Protein AF-A0A963KYP8-F1 (afdb_monomer_lite)

Foldseek 3Di:
DQPDDLVQAQKEAADDPRFGALPDIHGPVVVVPVCPPVVQVVCVVVVVDDPVCVRSVVVPDPVRYHYDDCLREPELDDDPSRPDYDDPDQLAQLFQAQHQRPDADDLPDCPDPVSVVQVVQCVPQNRRGPPGGRHHRPDVVNNLVVLLVVLVCPVVVVADPVNVVVCCVVSVGPVCSVVSNVPRDHDDPDD

Radius of gyration: 20.32 Å; chains: 1; bounding box: 45×44×47 Å

Secondary structure (DSSP, 8-state):
-TT---TT-SEEEEEETTEEEEEEEEE-GGG-TT--HHHHHHHHHTTSS-HHHHHTTTTS-GGGEEE--GGGSEES---TT-SSEE---GGG-TTTTTSBP-SPPP---TTSHHHHHHHHHHHHHTTTTT--BPPPPSSHHHHHHHHHHHHHHHHTTSS-HHHHHHHHHTTSS-TTHHHHHHHSPPPPPP-

pLDDT: mean 93.58, std 6.66, range [53.25, 98.56]

Sequence (191 aa):
LLERDMQGKSVCCCYRAGHPASSVMLMDCAKLENWKVSEDFDALFRREREYKTWMNLGYQPEATIGQLEPVWNDFDKLGPETRMIHNTRRKTQPWKSGLPVDFVPAENNPYSPLAWIMFARRKLFGPYGLLGTYKSHPDRNQENLFFGLLKECVENGTITEDLLKDAMQNNFVRHDAFEVLERVPDLPKAA

Structure (mmCIF, N/CA/C/O backbone):
data_AF-A0A963KYP8-F1
#
_entry.id   AF-A0A963KYP8-F1
#
loop_
_atom_site.group_PDB
_atom_site.id
_atom_site.type_symbol
_atom_site.label_atom_id
_atom_site.label_alt_id
_atom_site.label_comp_id
_atom_site.label_asym_id
_atom_site.label_entity_id
_atom_site.label_seq_id
_atom_site.pdbx_PDB_ins_code
_atom_site.Cartn_x
_atom_site.Cartn_y
_atom_site.Cartn_z
_atom_site.occupancy
_atom_site.B_iso_or_equiv
_atom_site.auth_seq_id
_atom_site.auth_comp_id
_atom_site.auth_asym_id
_atom_site.auth_atom_id
_atom_site.pdbx_PDB_model_num
ATOM 1 N N . LEU A 1 1 ? -0.694 12.600 -11.095 1.00 90.75 1 LEU A N 1
ATOM 2 C CA . LEU A 1 1 ? 0.235 11.480 -11.368 1.00 90.75 1 LEU A CA 1
ATOM 3 C C . LEU A 1 1 ? 0.230 11.086 -12.839 1.00 90.75 1 LEU A C 1
ATOM 5 O O . LEU A 1 1 ? 1.294 11.076 -13.433 1.00 90.75 1 LEU A O 1
ATOM 9 N N . LEU A 1 2 ? -0.935 10.785 -13.419 1.00 93.62 2 LEU A N 1
ATOM 10 C CA . LEU A 1 2 ? -1.034 10.228 -14.777 1.00 93.62 2 LEU A CA 1
ATOM 11 C C . LEU A 1 2 ? -0.531 11.160 -15.893 1.00 93.62 2 LEU A C 1
ATOM 13 O O . LEU A 1 2 ? -0.127 10.684 -16.941 1.00 93.62 2 LEU A O 1
ATOM 17 N N . GLU A 1 3 ? -0.503 12.469 -15.652 1.00 93.50 3 GLU A N 1
ATOM 18 C CA . GLU A 1 3 ? -0.012 13.479 -16.603 1.00 93.50 3 GLU A CA 1
ATOM 19 C C . GLU A 1 3 ? 1.488 13.781 -16.461 1.00 93.50 3 GLU A C 1
ATOM 21 O O . GLU A 1 3 ? 2.007 14.691 -17.105 1.00 93.50 3 GLU A O 1
ATOM 26 N N . ARG A 1 4 ? 2.205 13.087 -15.566 1.00 94.44 4 ARG A N 1
ATOM 27 C CA . ARG A 1 4 ? 3.635 13.347 -15.379 1.00 94.44 4 ARG A CA 1
ATOM 28 C C . ARG A 1 4 ? 4.420 12.877 -16.599 1.00 94.44 4 ARG A C 1
ATOM 30 O O . ARG A 1 4 ? 4.255 11.748 -17.049 1.00 94.44 4 ARG A O 1
ATOM 37 N N . ASP A 1 5 ? 5.326 13.728 -17.070 1.00 95.69 5 ASP A N 1
ATOM 38 C CA . ASP A 1 5 ? 6.284 13.354 -18.104 1.00 95.69 5 ASP A CA 1
ATOM 39 C C . ASP A 1 5 ? 7.260 12.301 -17.560 1.00 95.69 5 ASP A C 1
ATOM 41 O O . ASP A 1 5 ? 7.989 12.534 -16.593 1.00 95.69 5 ASP A O 1
ATOM 45 N N . MET A 1 6 ? 7.258 11.129 -18.191 1.00 97.25 6 MET A N 1
ATOM 46 C CA . MET A 1 6 ? 8.148 10.023 -17.854 1.00 97.25 6 MET A CA 1
ATOM 47 C C . MET A 1 6 ? 9.526 10.155 -18.510 1.00 97.25 6 MET A C 1
ATOM 49 O O . MET A 1 6 ? 10.369 9.297 -18.285 1.00 97.25 6 MET A O 1
ATOM 53 N N .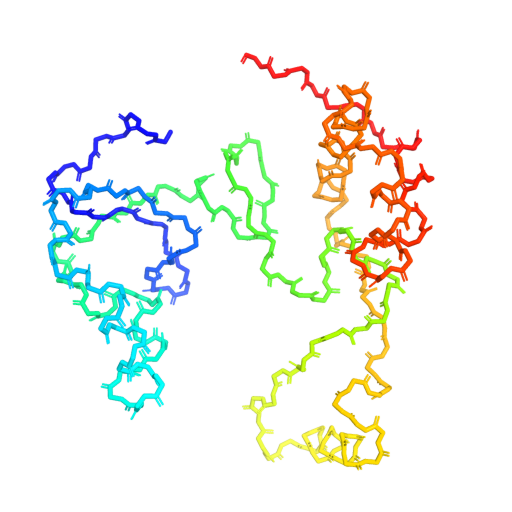 GLN A 1 7 ? 9.784 11.183 -19.328 1.00 96.38 7 GLN A N 1
ATOM 54 C CA . GLN A 1 7 ? 11.081 11.447 -19.971 1.00 96.38 7 GLN A CA 1
ATOM 55 C C . GLN A 1 7 ? 11.636 10.223 -20.718 1.00 96.38 7 GLN A C 1
ATOM 57 O O . GLN A 1 7 ? 12.812 9.870 -20.629 1.00 96.38 7 GLN A O 1
ATOM 62 N N . GLY A 1 8 ? 10.749 9.512 -21.416 1.00 96.25 8 GLY A N 1
ATOM 63 C CA . GLY A 1 8 ? 11.089 8.302 -22.164 1.00 96.25 8 GLY A CA 1
ATOM 64 C C . GLY A 1 8 ? 11.250 7.027 -21.325 1.00 96.25 8 GLY A C 1
ATOM 65 O O . GLY A 1 8 ? 11.326 5.953 -21.922 1.00 96.25 8 GLY A O 1
ATOM 66 N N . LYS A 1 9 ? 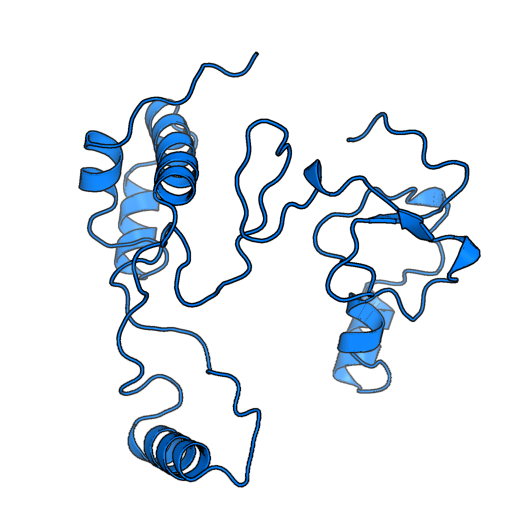11.230 7.101 -19.987 1.00 98.12 9 LYS A N 1
ATOM 67 C CA . LYS A 1 9 ? 11.278 5.940 -19.079 1.00 98.12 9 LYS A CA 1
ATOM 68 C C . LYS A 1 9 ? 10.071 5.023 -19.292 1.00 98.12 9 LYS A C 1
ATOM 70 O O . LYS A 1 9 ? 9.010 5.481 -19.711 1.00 98.12 9 LYS A O 1
ATOM 75 N N . SER A 1 10 ? 10.236 3.729 -19.023 1.00 97.94 10 SER A N 1
ATOM 76 C CA . SER A 1 10 ? 9.141 2.751 -19.104 1.00 97.94 10 SER A CA 1
ATOM 77 C C . SER A 1 10 ? 8.361 2.656 -17.793 1.00 97.94 10 SER A C 1
ATOM 79 O O . SER A 1 10 ? 7.171 2.352 -17.799 1.00 97.94 10 SER A O 1
ATOM 81 N N . VAL A 1 11 ? 9.011 2.953 -16.666 1.00 98.00 11 VAL A N 1
ATOM 82 C CA . VAL A 1 11 ? 8.394 2.962 -15.338 1.00 98.00 11 VAL A CA 1
ATOM 83 C C . VAL A 1 11 ? 9.010 4.056 -14.474 1.00 98.00 11 VAL A C 1
ATOM 85 O O . VAL A 1 11 ? 10.225 4.226 -14.464 1.00 98.00 11 VAL A O 1
ATOM 88 N N . CYS A 1 12 ? 8.186 4.784 -13.725 1.00 98.31 12 CYS A N 1
ATOM 89 C CA . CYS A 1 12 ? 8.627 5.737 -12.711 1.00 98.31 12 CYS A CA 1
ATOM 90 C C . CYS A 1 12 ? 8.058 5.345 -11.345 1.00 98.31 12 CYS A C 1
ATOM 92 O O . CYS A 1 12 ? 6.863 5.072 -11.229 1.00 98.31 12 CYS A O 1
ATOM 94 N N . CYS A 1 13 ? 8.886 5.355 -10.301 1.00 98.00 13 CYS A N 1
ATOM 95 C CA . CYS A 1 13 ? 8.467 5.025 -8.936 1.00 98.00 13 CYS A CA 1
ATOM 96 C C . CYS A 1 13 ? 9.244 5.824 -7.882 1.00 98.00 13 CYS A C 1
ATOM 98 O O . CYS A 1 13 ? 10.289 6.413 -8.160 1.00 98.00 13 CYS A O 1
ATOM 100 N N . CYS A 1 14 ? 8.753 5.837 -6.645 1.00 97.38 14 CYS A N 1
ATOM 101 C CA . CYS A 1 14 ? 9.526 6.351 -5.513 1.00 97.38 14 CYS A CA 1
ATOM 102 C C . CYS A 1 14 ? 10.570 5.324 -5.052 1.00 97.38 14 CYS A C 1
ATOM 104 O O . CYS A 1 14 ? 10.492 4.141 -5.385 1.00 97.38 14 CYS A O 1
ATOM 106 N N . TYR A 1 15 ? 11.533 5.775 -4.248 1.00 95.75 15 TYR A N 1
ATOM 107 C CA . TYR A 1 15 ? 12.582 4.924 -3.691 1.00 95.75 15 TYR A CA 1
ATOM 108 C C . TYR A 1 15 ? 12.400 4.761 -2.187 1.00 95.75 15 TYR A C 1
ATOM 110 O O . TYR A 1 15 ? 12.069 5.710 -1.476 1.00 95.75 15 TYR A O 1
ATOM 118 N N . ARG A 1 16 ? 12.672 3.556 -1.688 1.00 92.44 16 ARG A N 1
ATOM 119 C CA . ARG A 1 16 ? 12.658 3.238 -0.263 1.00 92.44 16 ARG A CA 1
ATOM 120 C C . ARG A 1 16 ? 13.920 2.480 0.108 1.00 92.44 16 ARG A C 1
ATOM 122 O O . ARG A 1 16 ? 14.212 1.439 -0.467 1.00 92.44 16 ARG A O 1
ATOM 129 N N . ALA A 1 17 ? 14.651 2.999 1.095 1.00 89.62 17 ALA A N 1
ATOM 130 C CA . ALA A 1 17 ? 15.916 2.417 1.550 1.00 89.62 17 ALA A CA 1
ATOM 131 C C . ALA A 1 17 ? 16.899 2.127 0.390 1.00 89.62 17 ALA A C 1
ATOM 133 O O . ALA A 1 17 ? 17.551 1.091 0.374 1.00 89.62 17 ALA A O 1
ATOM 134 N N . GLY A 1 18 ? 16.969 3.035 -0.592 1.00 90.94 18 GLY A N 1
ATOM 135 C CA . GLY A 1 18 ? 17.866 2.925 -1.748 1.00 90.94 18 GLY A CA 1
ATOM 136 C C . GLY A 1 18 ? 17.364 2.046 -2.898 1.00 90.94 18 GLY A C 1
ATOM 137 O O . GLY A 1 18 ? 18.045 1.962 -3.913 1.00 90.94 18 GLY A O 1
ATOM 138 N N . HIS A 1 19 ? 16.183 1.432 -2.785 1.00 92.94 19 HIS A N 1
ATOM 139 C CA . HIS A 1 19 ? 15.620 0.573 -3.830 1.00 92.94 19 HIS A CA 1
ATOM 140 C C . HIS A 1 19 ? 14.355 1.178 -4.459 1.00 92.94 19 HIS A C 1
ATOM 142 O O . HIS A 1 19 ? 13.588 1.828 -3.738 1.00 92.94 19 HIS A O 1
ATOM 148 N N . PRO A 1 20 ? 14.100 0.944 -5.761 1.00 96.25 20 PRO A N 1
ATOM 149 C CA . PRO A 1 20 ? 12.811 1.231 -6.388 1.00 96.25 20 PRO A CA 1
ATOM 150 C C . PRO A 1 20 ? 11.666 0.554 -5.623 1.00 96.25 20 PRO A C 1
ATOM 152 O O . PRO A 1 20 ? 11.765 -0.620 -5.268 1.00 96.25 20 PRO A O 1
ATOM 155 N N . ALA A 1 21 ? 10.580 1.279 -5.357 1.00 95.44 21 ALA A N 1
ATOM 156 C CA . ALA A 1 21 ? 9.423 0.751 -4.642 1.00 95.44 21 ALA A CA 1
ATOM 157 C C . ALA A 1 21 ? 8.253 0.503 -5.602 1.00 95.44 21 ALA A C 1
ATOM 159 O O . ALA A 1 21 ? 7.564 1.439 -6.002 1.00 95.44 21 ALA A O 1
ATOM 160 N N . SER A 1 22 ? 7.945 -0.765 -5.882 1.00 95.50 22 SER A N 1
ATOM 161 C CA . SER A 1 22 ? 6.868 -1.166 -6.806 1.00 95.50 22 SER A CA 1
ATOM 162 C C . SER A 1 22 ? 5.435 -0.959 -6.283 1.00 95.50 22 SER A C 1
ATOM 164 O O . SER A 1 22 ? 4.482 -1.468 -6.863 1.00 95.50 22 SER A O 1
ATOM 166 N N . SER A 1 23 ? 5.265 -0.261 -5.158 1.00 95.38 23 SER A N 1
ATOM 167 C CA . SER A 1 23 ? 3.954 -0.043 -4.521 1.00 95.38 23 SER A CA 1
ATOM 168 C C . SER A 1 23 ? 3.145 1.080 -5.163 1.00 95.38 23 SER A C 1
ATOM 170 O O . SER A 1 23 ? 1.922 1.050 -5.103 1.00 95.38 23 SER A O 1
ATOM 172 N N . VAL A 1 24 ? 3.821 2.040 -5.796 1.00 97.25 24 VAL A N 1
ATOM 173 C CA . VAL A 1 24 ? 3.213 3.043 -6.672 1.00 97.25 24 VAL A CA 1
ATOM 174 C C . VAL A 1 24 ? 4.134 3.205 -7.867 1.00 97.25 24 VAL A C 1
ATOM 176 O O . VAL A 1 24 ? 5.312 3.536 -7.708 1.00 97.25 24 VAL A O 1
ATOM 179 N N . MET A 1 25 ? 3.597 2.956 -9.057 1.00 97.38 25 MET A N 1
ATOM 180 C CA . MET A 1 25 ? 4.333 3.043 -10.310 1.00 97.38 25 MET A CA 1
ATOM 181 C C . MET A 1 25 ? 3.489 3.772 -11.347 1.00 97.38 25 MET A C 1
ATOM 183 O O . MET A 1 25 ? 2.327 3.432 -11.559 1.00 97.38 25 MET A O 1
ATOM 187 N N . LEU A 1 26 ? 4.092 4.755 -12.008 1.00 98.06 26 LEU A N 1
ATOM 188 C CA . LEU A 1 26 ? 3.592 5.274 -13.273 1.00 98.06 26 LEU A CA 1
ATOM 189 C C . LEU A 1 26 ? 4.256 4.466 -14.389 1.00 98.06 26 LEU A C 1
ATOM 191 O O . LEU A 1 26 ? 5.480 4.341 -14.398 1.00 98.06 26 LEU A O 1
ATOM 195 N N . MET A 1 27 ? 3.463 3.881 -15.281 1.00 97.38 27 MET A N 1
ATOM 196 C CA . MET A 1 27 ? 3.932 2.885 -16.247 1.00 97.38 27 MET A CA 1
ATOM 197 C C . MET A 1 27 ? 3.547 3.280 -17.669 1.00 97.38 27 MET A C 1
ATOM 199 O O . MET A 1 27 ? 2.380 3.551 -17.945 1.00 97.38 27 MET A O 1
ATOM 203 N N . ASP A 1 28 ? 4.522 3.238 -18.572 1.00 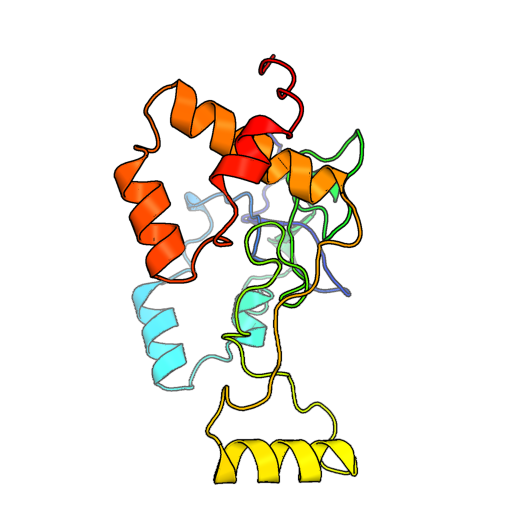97.25 28 ASP A N 1
ATOM 204 C CA . ASP A 1 28 ? 4.301 3.258 -20.013 1.00 97.25 28 ASP A CA 1
ATOM 205 C C . ASP A 1 28 ? 4.181 1.803 -20.478 1.00 97.25 28 ASP A C 1
ATOM 207 O O . ASP A 1 28 ? 5.166 1.147 -20.826 1.00 97.25 28 ASP A O 1
ATOM 211 N N . CYS A 1 29 ? 2.958 1.270 -20.409 1.00 95.69 29 CYS A N 1
ATOM 212 C CA . CYS A 1 29 ? 2.686 -0.145 -20.662 1.00 95.69 29 CYS A CA 1
ATOM 213 C C . CYS A 1 29 ? 3.141 -0.608 -22.054 1.00 95.69 29 CYS A C 1
ATOM 215 O O . CYS A 1 29 ? 3.482 -1.777 -22.211 1.00 95.69 29 CYS A O 1
ATOM 217 N N . ALA A 1 30 ? 3.192 0.290 -23.044 1.00 96.06 30 ALA A N 1
ATOM 218 C CA . ALA A 1 30 ? 3.661 -0.040 -24.387 1.00 96.06 30 ALA A CA 1
ATOM 219 C C . ALA A 1 30 ? 5.168 -0.350 -24.424 1.00 96.06 30 ALA A C 1
ATOM 221 O O . ALA A 1 30 ? 5.606 -1.123 -25.265 1.00 96.06 30 ALA A O 1
ATOM 222 N N . LYS A 1 31 ? 5.962 0.206 -23.498 1.00 96.62 31 LYS A N 1
ATOM 223 C CA . LYS A 1 31 ? 7.407 -0.063 -23.386 1.00 96.62 31 LYS A CA 1
ATOM 224 C C . LYS A 1 31 ? 7.751 -1.240 -22.473 1.00 96.62 31 LYS A C 1
ATOM 226 O O . LYS A 1 31 ? 8.909 -1.651 -22.428 1.00 96.62 31 LYS A O 1
ATOM 231 N N . LEU A 1 32 ? 6.787 -1.772 -21.721 1.00 96.31 32 LEU A N 1
ATOM 232 C CA . LEU A 1 32 ? 6.984 -2.864 -20.757 1.00 96.31 32 LEU A CA 1
ATOM 233 C C . LEU A 1 32 ? 6.786 -4.245 -21.402 1.00 96.31 32 LEU A C 1
ATOM 235 O O . LEU A 1 32 ? 6.188 -5.148 -20.820 1.00 96.31 32 LEU A O 1
ATOM 239 N N . GLU A 1 33 ? 7.306 -4.437 -22.615 1.00 94.25 33 GLU A N 1
ATOM 240 C CA . GLU A 1 33 ? 7.135 -5.681 -23.379 1.00 94.25 33 GLU A CA 1
ATOM 241 C C . GLU A 1 33 ? 7.778 -6.902 -22.699 1.00 94.25 33 GLU A C 1
ATOM 243 O O . GLU A 1 33 ? 7.354 -8.041 -22.926 1.00 94.25 33 GLU A O 1
ATOM 248 N N . ASN A 1 34 ? 8.778 -6.666 -21.843 1.00 93.38 34 ASN A N 1
ATOM 249 C CA . ASN A 1 34 ? 9.486 -7.677 -21.061 1.00 93.38 34 ASN A CA 1
ATOM 250 C C . ASN A 1 34 ? 8.691 -8.194 -19.849 1.00 93.38 34 ASN A C 1
ATOM 252 O O . ASN A 1 34 ? 9.100 -9.181 -19.245 1.00 93.38 34 ASN A O 1
ATOM 256 N N . TRP A 1 35 ? 7.580 -7.554 -19.470 1.00 95.25 35 TRP A N 1
ATOM 257 C CA . TRP A 1 35 ? 6.760 -7.997 -18.341 1.00 95.25 35 TRP A CA 1
ATOM 258 C C . TRP A 1 35 ? 5.771 -9.063 -18.809 1.00 95.25 35 TRP A C 1
ATOM 260 O O . TRP A 1 35 ? 4.680 -8.768 -19.300 1.00 95.25 35 TRP A O 1
ATOM 270 N N . LYS A 1 36 ? 6.152 -10.333 -18.656 1.00 95.75 36 LYS A N 1
ATOM 271 C CA . LYS A 1 36 ? 5.304 -11.485 -18.981 1.00 95.75 36 LYS A CA 1
ATOM 272 C C . LYS A 1 36 ? 4.684 -12.029 -17.706 1.00 95.75 36 LYS A C 1
ATOM 274 O O . LYS A 1 36 ? 5.162 -13.003 -17.146 1.00 95.75 36 LYS A O 1
ATOM 279 N N . VAL A 1 37 ? 3.617 -11.376 -17.241 1.00 92.06 37 VAL A N 1
ATOM 280 C CA . VAL A 1 37 ? 3.010 -11.620 -15.918 1.00 92.06 37 VAL A CA 1
ATOM 281 C C . VAL A 1 37 ? 2.812 -13.113 -15.630 1.00 92.06 37 VAL A C 1
ATOM 283 O O . VAL A 1 37 ? 3.302 -13.588 -14.612 1.00 92.06 37 VAL A O 1
ATOM 286 N N . SER A 1 38 ? 2.164 -13.861 -16.531 1.00 96.06 38 SER A N 1
ATOM 287 C CA . SER A 1 38 ? 1.934 -15.303 -16.339 1.00 96.06 38 SER A CA 1
ATOM 288 C C . SER A 1 38 ? 3.240 -16.087 -16.177 1.00 96.06 38 SER A C 1
ATOM 290 O O . SER A 1 38 ? 3.397 -16.827 -15.212 1.00 96.06 38 SER A O 1
ATOM 292 N N . GLU A 1 39 ? 4.195 -15.888 -17.087 1.00 97.38 39 GLU A N 1
ATOM 293 C CA . GLU A 1 39 ? 5.482 -16.595 -17.085 1.00 97.38 39 GLU A CA 1
ATOM 294 C C . GLU A 1 39 ? 6.331 -16.231 -15.858 1.00 97.38 39 GLU A C 1
ATOM 296 O O . GLU A 1 39 ? 6.950 -17.098 -15.242 1.00 97.38 39 GLU A O 1
ATOM 301 N N . ASP A 1 40 ? 6.328 -14.954 -15.473 1.00 95.56 40 ASP A N 1
ATOM 302 C CA . ASP A 1 40 ? 7.057 -14.442 -14.315 1.00 95.56 40 ASP A CA 1
ATOM 303 C C . ASP A 1 40 ? 6.488 -14.994 -13.001 1.00 95.56 40 ASP A C 1
ATOM 305 O O . ASP A 1 40 ? 7.257 -15.349 -12.101 1.00 95.56 40 ASP A O 1
ATOM 309 N N . PHE A 1 41 ? 5.160 -15.122 -12.894 1.00 95.69 41 PHE A N 1
ATOM 310 C CA . PHE A 1 41 ? 4.517 -15.796 -11.765 1.00 95.69 41 PHE A CA 1
ATOM 311 C C . PHE A 1 41 ? 4.885 -17.282 -11.719 1.00 95.69 41 PHE A C 1
ATOM 313 O O . PHE A 1 41 ? 5.295 -17.771 -10.664 1.00 95.69 41 PHE A O 1
ATOM 320 N N . ASP A 1 42 ? 4.820 -17.994 -12.845 1.00 97.69 42 ASP A N 1
ATOM 321 C CA . ASP A 1 42 ? 5.214 -19.405 -12.905 1.00 97.69 42 ASP A CA 1
ATOM 322 C C . ASP A 1 42 ? 6.688 -19.599 -12.517 1.00 97.69 42 ASP A C 1
ATOM 324 O O . ASP A 1 42 ? 7.034 -20.538 -11.794 1.00 97.69 42 ASP A O 1
ATOM 328 N N . ALA A 1 43 ? 7.569 -18.691 -12.943 1.00 97.44 43 ALA A N 1
ATOM 329 C CA . ALA A 1 43 ? 8.980 -18.694 -12.570 1.00 97.44 43 ALA A CA 1
ATOM 330 C C . ALA A 1 43 ? 9.194 -18.464 -11.063 1.00 97.44 43 ALA A C 1
ATOM 332 O O . ALA A 1 43 ? 10.089 -19.082 -10.479 1.00 97.44 43 ALA A O 1
ATOM 333 N N . LEU A 1 44 ? 8.374 -17.637 -10.398 1.00 96.06 44 LEU A N 1
ATOM 334 C CA . LEU A 1 44 ? 8.415 -17.511 -8.935 1.00 96.06 44 LEU A CA 1
ATOM 335 C C . LEU A 1 44 ? 8.072 -18.834 -8.245 1.00 96.06 44 LEU A C 1
ATOM 337 O O . LEU A 1 44 ? 8.788 -19.254 -7.334 1.00 96.06 44 LEU A O 1
ATOM 341 N N . PHE A 1 45 ? 6.998 -19.506 -8.671 1.00 95.75 45 PHE A N 1
ATOM 342 C CA . PHE A 1 45 ? 6.574 -20.771 -8.060 1.00 95.75 45 PHE A CA 1
ATOM 343 C C . PHE A 1 45 ? 7.576 -21.902 -8.316 1.00 95.75 45 PHE A C 1
ATOM 345 O O . PHE A 1 45 ? 7.808 -22.729 -7.431 1.00 95.75 45 PHE A O 1
ATOM 352 N N . ARG A 1 46 ? 8.244 -21.885 -9.476 1.00 97.69 46 ARG A N 1
ATOM 353 C CA . ARG A 1 46 ? 9.375 -22.772 -9.797 1.00 97.69 46 ARG A CA 1
ATOM 354 C C . ARG A 1 46 ? 10.695 -22.369 -9.133 1.00 97.69 46 ARG A C 1
ATOM 356 O O . ARG A 1 46 ? 11.660 -23.122 -9.214 1.00 97.69 46 ARG A O 1
ATOM 363 N N . ARG A 1 47 ? 10.739 -21.233 -8.423 1.00 96.06 47 ARG A N 1
ATOM 364 C CA . ARG A 1 47 ? 11.938 -20.659 -7.776 1.00 96.06 47 ARG A CA 1
ATOM 365 C C . ARG A 1 47 ? 13.066 -20.301 -8.753 1.00 96.06 47 ARG A C 1
ATOM 367 O O . ARG A 1 47 ? 14.227 -20.238 -8.365 1.00 96.06 47 ARG A O 1
ATOM 374 N N . GLU A 1 48 ? 12.719 -20.046 -10.006 1.00 97.12 48 GLU A N 1
ATOM 375 C CA . GLU A 1 48 ? 13.632 -19.583 -11.059 1.00 97.12 48 GLU A CA 1
ATOM 376 C C . GLU A 1 48 ? 13.772 -18.053 -11.053 1.00 97.12 48 GLU A C 1
ATOM 378 O O . GLU A 1 48 ? 14.714 -17.499 -11.618 1.00 97.12 48 GLU A O 1
ATOM 383 N N . ARG A 1 49 ? 12.848 -17.363 -10.376 1.00 96.25 49 ARG A N 1
ATOM 384 C CA . ARG A 1 49 ? 12.854 -15.915 -10.171 1.00 96.25 49 ARG A CA 1
ATOM 385 C C . ARG A 1 49 ? 12.874 -15.595 -8.681 1.00 96.25 49 ARG A C 1
ATOM 387 O O . ARG A 1 49 ? 12.161 -16.213 -7.893 1.00 96.25 49 ARG A O 1
ATOM 394 N N . GLU A 1 50 ? 13.675 -14.607 -8.290 1.00 96.62 50 GLU A N 1
ATOM 395 C CA . GLU A 1 50 ? 13.771 -14.178 -6.895 1.00 96.62 50 GLU A CA 1
ATOM 396 C C . GLU A 1 50 ? 12.789 -13.028 -6.626 1.00 96.62 50 GLU A C 1
ATOM 398 O O . GLU A 1 50 ? 12.791 -12.002 -7.313 1.00 96.62 50 GLU A O 1
ATOM 403 N N . TYR A 1 51 ? 11.922 -13.208 -5.627 1.00 94.62 51 TYR A N 1
ATOM 404 C CA . TYR A 1 51 ? 10.816 -12.295 -5.337 1.00 94.62 51 TYR A CA 1
ATOM 405 C C . TYR A 1 51 ? 11.291 -10.887 -4.970 1.00 94.62 51 TYR A C 1
ATOM 407 O O . TYR A 1 51 ? 10.748 -9.907 -5.475 1.00 94.62 51 TYR A O 1
ATOM 415 N N . LYS A 1 52 ? 12.306 -10.752 -4.110 1.00 93.25 52 LYS A N 1
ATOM 416 C CA . LYS A 1 52 ? 12.791 -9.438 -3.666 1.00 93.25 52 LYS A CA 1
ATOM 417 C C . LYS A 1 52 ? 13.443 -8.664 -4.814 1.00 93.25 52 LYS A C 1
ATOM 419 O O . LYS A 1 52 ? 13.244 -7.457 -4.916 1.00 93.25 52 LYS A O 1
ATOM 424 N N . THR A 1 53 ? 14.181 -9.339 -5.683 1.00 95.25 53 THR A N 1
ATOM 425 C CA . THR A 1 53 ? 14.754 -8.788 -6.912 1.00 95.25 53 THR A CA 1
ATOM 426 C C . THR A 1 53 ? 13.636 -8.308 -7.822 1.00 95.25 53 THR A C 1
ATOM 428 O O . THR A 1 53 ? 13.673 -7.168 -8.272 1.00 95.25 53 THR A O 1
ATOM 431 N N . TRP A 1 54 ? 12.600 -9.125 -8.028 1.00 94.88 54 TRP A N 1
ATOM 432 C CA . TRP A 1 54 ? 11.475 -8.750 -8.880 1.00 94.88 54 TRP A CA 1
ATOM 433 C C . TRP A 1 54 ? 10.695 -7.547 -8.343 1.00 94.88 54 TRP A C 1
ATOM 435 O O . TRP A 1 54 ? 10.507 -6.573 -9.067 1.00 94.88 54 TRP A O 1
ATOM 445 N N . MET A 1 55 ? 10.327 -7.563 -7.059 1.00 93.00 55 MET A N 1
ATOM 446 C CA . MET A 1 55 ? 9.573 -6.477 -6.421 1.00 93.00 55 MET A CA 1
ATOM 447 C C . MET A 1 55 ? 10.359 -5.166 -6.299 1.00 93.00 55 MET A C 1
ATOM 449 O O . MET A 1 55 ? 9.757 -4.102 -6.215 1.00 93.00 55 MET A O 1
ATOM 453 N N . ASN A 1 56 ? 11.693 -5.215 -6.318 1.00 95.75 56 ASN A N 1
ATOM 454 C CA . ASN A 1 56 ? 12.540 -4.018 -6.370 1.00 95.75 56 ASN A CA 1
ATOM 455 C C . ASN A 1 56 ? 12.924 -3.624 -7.808 1.00 95.75 56 ASN A C 1
ATOM 457 O O . ASN A 1 56 ? 13.897 -2.898 -7.999 1.00 95.75 56 ASN A O 1
ATOM 461 N N . LEU A 1 57 ? 12.195 -4.122 -8.817 1.00 96.38 57 LEU A N 1
ATOM 462 C CA . LEU A 1 57 ? 12.428 -3.862 -10.243 1.00 96.38 57 LEU A CA 1
ATOM 463 C C . LEU A 1 57 ? 13.833 -4.253 -10.739 1.00 96.38 57 LEU A C 1
ATOM 465 O O . LEU A 1 57 ? 14.297 -3.745 -11.752 1.00 96.38 57 LEU A O 1
ATOM 469 N N . GLY A 1 58 ? 14.506 -5.194 -10.074 1.00 95.38 58 GLY A N 1
ATOM 470 C CA . GLY A 1 58 ? 15.884 -5.590 -10.386 1.00 95.38 58 GLY A CA 1
ATOM 471 C C . GLY A 1 58 ? 16.065 -6.321 -11.722 1.00 95.38 58 GLY A C 1
ATOM 472 O O . GLY A 1 58 ? 17.191 -6.455 -12.189 1.00 95.38 58 GLY A O 1
ATOM 473 N N . TYR A 1 59 ? 14.976 -6.773 -12.351 1.00 95.06 59 TYR A N 1
ATOM 474 C CA . TYR A 1 59 ? 14.985 -7.333 -13.711 1.00 95.06 59 TYR A CA 1
ATOM 475 C C . TYR A 1 59 ? 14.657 -6.290 -14.796 1.00 95.06 59 TYR A C 1
ATOM 477 O O . TYR A 1 59 ? 14.693 -6.610 -15.983 1.00 95.06 59 TYR A O 1
ATOM 485 N N . GLN A 1 60 ? 14.321 -5.054 -14.411 1.00 96.44 60 GLN A N 1
ATOM 486 C CA . GLN A 1 60 ? 14.099 -3.952 -15.342 1.00 96.44 60 GLN A CA 1
ATOM 487 C C . GLN A 1 60 ? 15.434 -3.227 -15.591 1.00 96.44 60 GLN A C 1
ATOM 489 O O . GLN A 1 60 ? 16.145 -2.937 -14.627 1.00 96.44 60 GLN A O 1
ATOM 494 N N . PRO A 1 61 ? 15.796 -2.887 -16.845 1.00 96.12 61 PRO A N 1
ATOM 495 C CA . PRO A 1 61 ? 17.004 -2.111 -17.104 1.00 96.12 61 PRO A CA 1
ATOM 496 C C . PRO A 1 61 ? 16.963 -0.774 -16.357 1.00 96.12 61 PRO A C 1
ATOM 498 O O . PRO A 1 61 ? 16.044 0.019 -16.561 1.00 96.12 61 PRO A O 1
ATOM 501 N N . GLU A 1 62 ? 17.969 -0.495 -15.530 1.00 95.75 62 GLU A N 1
ATOM 502 C CA . GLU A 1 62 ? 18.007 0.690 -14.657 1.00 95.75 62 GLU A CA 1
ATOM 503 C C . GLU A 1 62 ? 17.813 2.002 -15.434 1.00 95.75 62 GLU A C 1
ATOM 505 O O . GLU A 1 62 ? 17.063 2.881 -15.016 1.00 95.75 62 GLU A O 1
ATOM 510 N N . ALA A 1 63 ? 18.389 2.096 -16.637 1.00 97.00 63 ALA A N 1
ATOM 511 C CA . ALA A 1 63 ? 18.238 3.252 -17.521 1.00 97.00 63 ALA A CA 1
ATOM 512 C C . ALA A 1 63 ? 16.779 3.542 -17.930 1.00 97.00 63 ALA A C 1
ATOM 514 O O . ALA A 1 63 ? 16.474 4.663 -18.341 1.00 97.00 63 ALA A O 1
ATOM 515 N N . THR A 1 64 ? 15.877 2.568 -17.804 1.00 97.75 64 THR A N 1
ATOM 516 C CA . THR A 1 64 ? 14.445 2.698 -18.121 1.00 97.75 64 THR A CA 1
ATOM 517 C C . THR A 1 64 ? 13.579 3.017 -16.901 1.00 97.75 64 THR A C 1
ATOM 519 O O . THR A 1 64 ? 12.398 3.311 -17.072 1.00 97.75 64 THR A O 1
ATOM 522 N N . ILE A 1 65 ? 14.162 3.018 -15.697 1.00 98.06 65 ILE A N 1
ATOM 523 C CA . ILE A 1 65 ? 13.493 3.388 -14.449 1.00 98.06 65 ILE A CA 1
ATOM 524 C C . ILE A 1 65 ? 13.690 4.891 -14.205 1.00 98.06 65 ILE A C 1
ATOM 526 O O . ILE A 1 65 ? 14.802 5.422 -14.292 1.00 98.06 65 ILE A O 1
ATOM 530 N N . GLY A 1 66 ? 12.593 5.597 -13.954 1.00 97.50 66 GLY A N 1
ATOM 531 C CA . GLY A 1 66 ? 12.558 6.988 -13.517 1.00 97.50 66 GLY A CA 1
ATOM 532 C C . GLY A 1 66 ? 12.165 7.118 -12.047 1.00 97.50 66 GLY A C 1
ATOM 533 O O . GLY A 1 66 ? 11.623 6.195 -11.437 1.00 97.50 66 GLY A O 1
ATOM 534 N N . GLN A 1 67 ? 12.413 8.293 -11.475 1.00 97.44 67 GLN A N 1
ATOM 535 C CA . GLN A 1 67 ? 12.077 8.588 -10.087 1.00 97.44 67 GLN A CA 1
ATOM 536 C C . GLN A 1 67 ? 10.840 9.488 -10.007 1.00 97.44 67 GLN A C 1
ATOM 538 O O . GLN A 1 67 ? 10.782 10.528 -10.659 1.00 97.44 67 GLN A O 1
ATOM 543 N N . LEU A 1 68 ? 9.870 9.099 -9.178 1.00 97.25 68 LEU A N 1
ATOM 544 C CA . LEU A 1 68 ? 8.762 9.961 -8.760 1.00 97.25 68 LEU A CA 1
ATOM 545 C C . LEU A 1 68 ? 9.118 10.705 -7.472 1.00 97.25 68 LEU A C 1
ATOM 547 O O . LEU A 1 68 ? 9.839 10.185 -6.613 1.00 97.25 68 LEU A O 1
ATOM 551 N N . GLU A 1 69 ? 8.562 11.902 -7.302 1.00 96.00 69 GLU A N 1
ATOM 552 C CA . GLU A 1 69 ? 8.693 12.651 -6.058 1.00 96.00 69 GLU A CA 1
ATOM 553 C C . GLU A 1 69 ? 8.047 11.893 -4.891 1.00 96.00 69 GLU A C 1
ATOM 555 O O . GLU A 1 69 ? 6.994 11.276 -5.077 1.00 96.00 69 GLU A O 1
ATOM 560 N N . PRO A 1 70 ? 8.621 11.975 -3.675 1.00 95.69 70 PRO A N 1
ATOM 561 C CA . PRO A 1 70 ? 8.150 11.214 -2.516 1.00 95.69 70 PRO A CA 1
ATOM 562 C C . PRO A 1 70 ? 6.659 11.367 -2.201 1.00 95.69 70 PRO A C 1
ATOM 564 O O . PRO A 1 70 ? 6.045 10.420 -1.727 1.00 95.69 70 PRO A O 1
ATOM 567 N N . VAL A 1 71 ? 6.062 12.516 -2.529 1.00 96.88 71 VAL A N 1
ATOM 568 C CA . VAL A 1 71 ? 4.642 12.812 -2.277 1.00 96.88 71 VAL A CA 1
ATOM 569 C C . VAL A 1 71 ? 3.675 11.831 -2.944 1.00 96.88 71 VAL A C 1
ATOM 571 O O . VAL A 1 71 ? 2.528 11.716 -2.516 1.00 96.88 71 VAL A O 1
ATOM 574 N N . TRP A 1 72 ? 4.113 11.126 -3.992 1.00 97.31 72 TRP A N 1
ATOM 575 C CA . TRP A 1 72 ? 3.322 10.105 -4.683 1.00 97.31 72 TRP A CA 1
ATOM 576 C C . TRP A 1 72 ? 3.411 8.717 -4.033 1.00 97.31 72 TRP A C 1
ATOM 578 O O . TRP A 1 72 ? 2.771 7.793 -4.522 1.00 97.31 72 TRP A O 1
ATOM 588 N N . ASN A 1 73 ? 4.194 8.541 -2.965 1.00 97.25 73 ASN A N 1
ATOM 589 C CA . ASN A 1 73 ? 4.286 7.299 -2.191 1.00 97.25 73 ASN A CA 1
ATOM 590 C C . ASN A 1 73 ? 4.933 7.577 -0.820 1.00 97.25 73 ASN A C 1
ATOM 592 O O . ASN A 1 73 ? 5.992 7.034 -0.493 1.00 97.25 73 ASN A O 1
ATOM 596 N N . ASP A 1 74 ? 4.346 8.479 -0.033 1.00 97.19 74 ASP A N 1
ATOM 597 C CA . ASP A 1 74 ? 4.892 8.847 1.273 1.00 97.19 74 ASP A CA 1
ATOM 598 C C . ASP A 1 74 ? 4.799 7.651 2.231 1.00 97.19 74 ASP A C 1
ATOM 600 O O . ASP A 1 74 ? 3.717 7.156 2.544 1.00 97.19 74 ASP A O 1
ATOM 604 N N . PHE A 1 75 ? 5.936 7.167 2.729 1.00 96.38 75 PHE A N 1
ATOM 605 C CA . PHE A 1 75 ? 5.971 5.982 3.589 1.00 96.38 75 PHE A CA 1
ATOM 606 C C . PHE A 1 75 ? 5.761 6.350 5.063 1.00 96.38 75 PHE A C 1
ATOM 608 O O . PHE A 1 75 ? 6.649 6.916 5.702 1.00 96.38 75 PHE A O 1
ATOM 615 N N . ASP A 1 76 ? 4.605 5.975 5.618 1.00 94.94 76 ASP A N 1
ATOM 616 C CA . ASP A 1 76 ? 4.201 6.167 7.024 1.00 94.94 76 ASP A CA 1
ATOM 617 C C . ASP A 1 76 ? 4.238 7.626 7.535 1.00 94.94 76 ASP A C 1
ATOM 619 O O . ASP A 1 76 ? 4.181 7.861 8.747 1.00 94.94 76 ASP A O 1
ATOM 623 N N . LYS A 1 77 ? 4.334 8.614 6.638 1.00 94.56 77 LYS A N 1
ATOM 624 C CA . LYS A 1 77 ? 4.413 10.041 6.963 1.00 94.56 77 LYS A CA 1
ATOM 625 C C . LYS A 1 77 ? 3.344 10.805 6.191 1.00 94.56 77 LYS A C 1
ATOM 627 O O . LYS A 1 77 ? 3.491 11.022 4.999 1.00 94.56 77 LYS A O 1
ATOM 632 N N . LEU A 1 78 ? 2.305 11.255 6.883 1.00 96.25 78 LEU A N 1
ATOM 633 C CA . LEU A 1 78 ? 1.288 12.120 6.295 1.00 96.25 78 LEU A CA 1
ATOM 634 C C . LEU A 1 78 ? 1.673 13.591 6.494 1.00 96.25 78 LEU A C 1
ATOM 636 O O . LEU A 1 78 ? 1.896 14.031 7.622 1.00 96.25 78 LEU A O 1
ATOM 640 N N . GLY A 1 79 ? 1.775 14.344 5.401 1.00 94.75 79 GLY A N 1
ATOM 641 C CA . GLY A 1 79 ? 2.054 15.779 5.402 1.00 94.75 79 GLY A CA 1
ATOM 642 C C . GLY A 1 79 ? 1.154 16.552 4.432 1.00 94.75 79 GLY A C 1
ATOM 643 O O . GLY A 1 79 ? 0.411 15.943 3.667 1.00 94.75 79 GLY A O 1
ATOM 644 N N . PRO A 1 80 ? 1.222 17.896 4.432 1.00 94.31 80 PRO A N 1
ATOM 645 C CA . PRO A 1 80 ? 0.356 18.737 3.597 1.00 94.31 80 PRO A CA 1
ATOM 646 C C . PRO A 1 80 ? 0.588 18.551 2.090 1.00 94.31 80 PRO A C 1
ATOM 648 O O . PRO A 1 80 ? -0.334 18.721 1.302 1.00 94.31 80 PRO A O 1
ATOM 651 N N . GLU A 1 81 ? 1.803 18.169 1.689 1.00 95.75 81 GLU A N 1
ATOM 652 C CA . GLU A 1 81 ? 2.149 17.911 0.285 1.00 95.75 81 GLU A CA 1
ATOM 653 C C . GLU A 1 81 ? 1.860 16.472 -0.157 1.00 95.75 81 GLU A C 1
ATOM 655 O O . GLU A 1 81 ? 1.942 16.173 -1.350 1.00 95.75 81 GLU A O 1
ATOM 660 N N . THR A 1 82 ? 1.540 15.574 0.783 1.00 96.44 82 THR A N 1
ATOM 661 C CA . THR A 1 82 ? 1.310 14.155 0.498 1.00 96.44 82 THR A CA 1
ATOM 662 C C . THR A 1 82 ? 0.143 14.001 -0.472 1.00 96.44 82 THR A C 1
ATOM 664 O O . THR A 1 82 ? -0.965 14.468 -0.220 1.00 96.44 82 THR A O 1
ATOM 667 N N . ARG A 1 83 ? 0.388 13.312 -1.590 1.00 95.12 83 ARG A N 1
ATOM 668 C CA . ARG A 1 83 ? -0.631 12.970 -2.593 1.00 95.12 83 ARG A CA 1
ATOM 669 C C . ARG A 1 83 ? -1.094 11.527 -2.458 1.00 95.12 83 ARG A C 1
ATOM 671 O O . ARG A 1 83 ? -2.262 11.245 -2.693 1.00 95.12 83 ARG A O 1
ATOM 678 N N . MET A 1 84 ? -0.194 10.624 -2.074 1.00 96.31 84 MET A N 1
ATOM 679 C CA . MET A 1 84 ? -0.508 9.231 -1.761 1.00 96.31 84 MET A CA 1
ATOM 680 C C . MET A 1 84 ? 0.292 8.797 -0.534 1.00 96.31 84 MET A C 1
ATOM 682 O O . MET A 1 84 ? 1.522 8.850 -0.536 1.00 96.31 84 MET A O 1
ATOM 686 N N . ILE A 1 85 ? -0.416 8.365 0.507 1.00 96.88 85 ILE A N 1
ATOM 687 C CA . ILE A 1 85 ? 0.164 7.800 1.726 1.00 96.88 85 ILE A CA 1
ATOM 688 C C . ILE A 1 85 ? 0.276 6.279 1.591 1.00 96.88 85 ILE A C 1
ATOM 690 O O . ILE A 1 85 ? -0.634 5.613 1.101 1.00 96.88 85 ILE A O 1
ATOM 694 N N . HIS A 1 86 ? 1.382 5.718 2.069 1.00 97.06 86 HIS A N 1
ATOM 695 C CA . HIS A 1 86 ? 1.609 4.284 2.153 1.00 97.06 86 HIS A CA 1
ATOM 696 C C . HIS A 1 86 ? 1.876 3.890 3.608 1.00 97.06 86 HIS A C 1
ATOM 698 O O . HIS A 1 86 ? 2.961 4.110 4.152 1.00 97.06 86 HIS A O 1
ATOM 704 N N . ASN A 1 87 ? 0.890 3.248 4.236 1.00 96.19 87 ASN A N 1
ATOM 705 C CA . ASN A 1 87 ? 0.999 2.682 5.581 1.00 96.19 87 ASN A CA 1
ATOM 706 C C . ASN A 1 87 ? 1.712 1.325 5.549 1.00 96.19 87 ASN A C 1
ATOM 708 O O . ASN A 1 87 ? 1.110 0.267 5.366 1.00 96.19 87 ASN A O 1
ATOM 712 N N . THR A 1 88 ? 3.026 1.336 5.739 1.00 93.62 88 THR A N 1
ATOM 713 C CA . THR A 1 88 ? 3.872 0.140 5.625 1.00 93.62 88 THR A CA 1
ATOM 714 C C . THR A 1 88 ? 3.998 -0.614 6.949 1.00 93.62 88 THR A C 1
ATOM 716 O O . THR A 1 88 ? 4.320 -1.809 6.988 1.00 93.62 88 THR A O 1
ATOM 719 N N . ARG A 1 89 ? 3.752 0.069 8.073 1.00 92.81 89 ARG A N 1
ATOM 720 C CA . ARG A 1 89 ? 3.874 -0.502 9.418 1.00 92.81 89 ARG A CA 1
ATOM 721 C C . ARG A 1 89 ? 2.695 -1.409 9.754 1.00 92.81 89 ARG A C 1
ATOM 723 O O . ARG A 1 89 ? 1.700 -0.984 10.330 1.00 92.81 89 ARG A O 1
ATOM 730 N N . ARG A 1 90 ? 2.878 -2.715 9.527 1.00 92.56 90 ARG A N 1
ATOM 731 C CA . ARG A 1 90 ? 1.902 -3.769 9.879 1.00 92.56 90 ARG A CA 1
ATOM 732 C C . ARG A 1 90 ? 1.322 -3.643 11.294 1.00 92.56 90 ARG A C 1
ATOM 734 O O . ARG A 1 90 ? 0.129 -3.802 11.459 1.00 92.56 90 ARG A O 1
ATOM 741 N N . LYS A 1 91 ? 2.129 -3.337 12.318 1.00 93.06 91 LYS A N 1
ATOM 742 C CA . LYS A 1 91 ? 1.672 -3.298 13.728 1.00 93.06 91 LYS A CA 1
ATOM 743 C C . LYS A 1 91 ? 0.672 -2.191 14.053 1.00 93.06 91 LYS A C 1
ATOM 745 O O . LYS A 1 91 ? 0.028 -2.274 15.093 1.00 93.06 91 LYS A O 1
ATOM 750 N N . THR A 1 92 ? 0.615 -1.154 13.230 1.00 95.88 92 THR A N 1
ATOM 751 C CA . THR A 1 92 ? -0.104 0.084 13.523 1.00 95.88 92 THR A CA 1
ATOM 752 C C . THR A 1 92 ? -0.986 0.475 12.349 1.00 95.88 92 THR A C 1
ATOM 754 O O . THR A 1 92 ? -1.103 1.655 12.079 1.00 95.88 92 THR A O 1
ATOM 757 N N . GLN A 1 93 ? -1.541 -0.484 11.600 1.00 96.81 93 GLN A N 1
ATOM 758 C CA . GLN A 1 93 ? -2.429 -0.163 10.479 1.00 96.81 93 GLN A CA 1
ATOM 759 C C . GLN A 1 93 ? -3.657 0.618 10.984 1.00 96.81 93 GLN A C 1
ATOM 761 O O . GLN A 1 93 ? -4.281 0.150 11.942 1.00 96.81 93 GLN A O 1
ATOM 766 N N . PRO A 1 94 ? -4.020 1.761 10.365 1.00 96.94 94 PRO A N 1
ATOM 767 C CA . PRO A 1 94 ? -5.073 2.654 10.863 1.00 96.94 94 PRO A CA 1
ATOM 768 C C . PRO A 1 94 ? -6.397 1.958 11.211 1.00 96.94 94 PRO A C 1
ATOM 770 O O . PRO A 1 94 ? -7.023 2.258 12.224 1.00 96.94 94 PRO A O 1
ATOM 773 N N . TRP A 1 95 ? -6.792 0.975 10.402 1.00 97.62 95 TRP A N 1
ATOM 774 C CA . TRP A 1 95 ? -8.076 0.282 10.505 1.00 97.62 95 TRP A CA 1
ATOM 775 C C . TRP A 1 95 ? -8.075 -0.971 11.385 1.00 97.62 95 TRP A C 1
ATOM 777 O O . TRP A 1 95 ? -9.144 -1.524 11.625 1.00 97.62 95 TRP A O 1
ATOM 787 N N . LYS A 1 96 ? -6.916 -1.437 11.876 1.00 97.50 96 LYS A N 1
ATOM 788 C CA . LYS A 1 96 ? -6.813 -2.713 12.615 1.00 97.50 96 LYS A CA 1
ATOM 789 C C . LYS A 1 96 ? -6.614 -2.576 14.122 1.00 97.50 96 LYS A C 1
ATOM 791 O O . LYS A 1 96 ? -6.552 -3.594 14.802 1.00 97.50 96 LYS A O 1
ATOM 796 N N . SER A 1 97 ? -6.495 -1.359 14.653 1.00 96.62 97 SER A N 1
ATOM 797 C CA . SER A 1 97 ? -6.264 -1.091 16.081 1.00 96.62 97 SER A CA 1
ATOM 798 C C . SER A 1 97 ? -7.120 -1.982 16.997 1.00 96.62 97 SER A C 1
ATOM 800 O O . SER A 1 97 ? -8.341 -2.001 16.878 1.00 96.62 97 SER A O 1
ATOM 802 N N . GLY A 1 98 ? -6.483 -2.714 17.917 1.00 96.19 98 GLY A N 1
ATOM 803 C CA . GLY A 1 98 ? -7.163 -3.594 18.875 1.00 96.19 98 GLY A CA 1
ATOM 804 C C . GLY A 1 98 ? -7.486 -5.008 18.376 1.00 96.19 98 GLY A C 1
ATOM 805 O O . GLY A 1 98 ? -7.716 -5.883 19.208 1.00 96.19 98 GLY A O 1
ATOM 806 N N . LEU A 1 99 ? -7.431 -5.279 17.069 1.00 97.00 99 LEU A N 1
ATOM 807 C CA . LEU A 1 99 ? -7.656 -6.625 16.533 1.00 97.00 99 LEU A CA 1
ATOM 808 C C . LEU A 1 99 ? -6.504 -7.585 16.883 1.00 97.00 99 LEU A C 1
ATOM 810 O O . LEU A 1 99 ? -5.377 -7.130 17.103 1.00 97.00 99 LEU A O 1
ATOM 814 N N . PRO A 1 100 ? -6.730 -8.910 16.906 1.00 95.25 100 PRO A N 1
ATOM 815 C CA . PRO A 1 100 ? -5.655 -9.895 17.019 1.00 95.25 100 PRO A CA 1
ATOM 816 C C . PRO A 1 100 ? -4.675 -9.799 15.845 1.00 95.25 100 PRO A C 1
ATOM 818 O O . PRO A 1 100 ? -5.085 -9.649 14.699 1.00 95.25 100 PRO A O 1
ATOM 821 N N . VAL A 1 101 ? -3.372 -9.907 16.114 1.00 93.69 101 VAL A N 1
ATOM 822 C CA . VAL A 1 101 ? -2.345 -9.868 15.060 1.00 93.69 101 VAL A CA 1
ATOM 823 C C . VAL A 1 101 ? -2.449 -11.084 14.129 1.00 93.69 101 VAL A C 1
ATOM 825 O O . VAL A 1 101 ? -2.326 -12.220 14.582 1.00 93.69 101 VAL A O 1
ATOM 828 N N . ASP A 1 102 ? -2.559 -10.835 12.819 1.00 90.44 102 ASP A N 1
ATOM 829 C CA . ASP A 1 102 ? -2.715 -11.866 11.775 1.00 90.44 102 ASP A CA 1
ATOM 830 C C . ASP A 1 102 ? -1.460 -12.105 10.912 1.00 90.44 102 ASP A C 1
ATOM 832 O O . ASP A 1 102 ? -1.492 -12.841 9.924 1.00 90.44 102 ASP A O 1
ATOM 836 N N . PHE A 1 103 ? -0.328 -11.494 11.269 1.00 87.75 103 PHE A N 1
ATOM 837 C CA . PHE A 1 103 ? 0.910 -11.601 10.501 1.00 87.75 103 PHE A CA 1
ATOM 838 C C . PHE A 1 103 ? 2.024 -12.259 11.307 1.00 87.75 103 PHE A C 1
ATOM 840 O O . PHE A 1 103 ? 2.151 -12.072 12.516 1.00 87.75 103 PHE A O 1
ATOM 847 N N . VAL A 1 104 ? 2.907 -12.974 10.610 1.00 83.94 104 VAL A N 1
ATOM 848 C CA . VAL A 1 104 ? 4.110 -13.546 11.221 1.00 83.94 104 VAL A CA 1
ATOM 849 C C . VAL A 1 104 ? 5.164 -12.440 11.393 1.00 83.94 104 VAL A C 1
ATOM 851 O O . VAL A 1 104 ? 5.547 -11.795 10.401 1.00 83.94 104 VAL A O 1
ATOM 854 N N . PRO A 1 105 ? 5.628 -12.165 12.630 1.00 82.25 105 PRO A N 1
ATOM 855 C CA . PRO A 1 105 ? 6.730 -11.240 12.863 1.00 82.25 105 PRO A CA 1
ATOM 856 C C . PRO A 1 105 ? 8.009 -11.738 12.190 1.00 82.25 105 PRO A C 1
ATOM 858 O O . PRO A 1 105 ? 8.255 -12.938 12.121 1.00 82.25 105 PRO A O 1
ATOM 861 N N . ALA A 1 106 ? 8.837 -10.815 11.709 1.00 77.00 106 ALA A N 1
ATOM 862 C CA . ALA A 1 106 ? 10.115 -11.187 11.120 1.00 77.00 106 ALA A CA 1
ATOM 863 C C . ALA A 1 106 ? 11.101 -11.641 12.213 1.00 77.00 106 ALA A C 1
ATOM 865 O O . ALA A 1 106 ? 11.295 -10.939 13.208 1.00 77.00 106 ALA A O 1
ATOM 866 N N . GLU A 1 107 ? 11.730 -12.799 12.020 1.00 72.38 107 GLU A N 1
ATOM 867 C CA . GLU A 1 107 ? 12.741 -13.371 12.919 1.00 72.38 107 GLU A CA 1
ATOM 868 C C . GLU A 1 107 ? 14.139 -13.058 12.369 1.00 72.38 107 GLU A C 1
ATOM 870 O O . GLU A 1 107 ? 14.839 -13.917 11.847 1.00 72.38 107 GLU A O 1
ATOM 875 N N . ASN A 1 108 ? 14.531 -11.783 12.439 1.00 68.12 108 ASN A N 1
ATOM 876 C CA . ASN A 1 108 ? 15.717 -11.271 11.736 1.00 68.12 108 ASN A CA 1
ATOM 877 C C . ASN A 1 108 ? 17.066 -11.685 12.356 1.00 68.12 108 ASN A C 1
ATOM 879 O O . ASN A 1 108 ? 18.107 -11.412 11.766 1.00 68.12 108 ASN A O 1
ATOM 883 N N . ASN A 1 109 ? 17.075 -12.294 13.546 1.00 74.38 109 ASN A N 1
ATOM 884 C CA . ASN A 1 109 ? 18.300 -12.750 14.202 1.00 74.38 109 ASN A CA 1
ATOM 885 C C . ASN A 1 109 ? 18.085 -14.125 14.860 1.00 74.38 109 ASN A C 1
ATOM 887 O O . ASN A 1 109 ? 17.546 -14.173 15.970 1.00 74.38 109 ASN A O 1
ATOM 891 N N . PRO A 1 110 ? 18.535 -15.227 14.232 1.00 69.81 110 PRO A N 1
ATOM 892 C CA . PRO A 1 110 ? 18.348 -16.577 14.766 1.00 69.81 110 PRO A CA 1
ATOM 893 C C . PRO A 1 110 ? 19.147 -16.836 16.054 1.00 69.81 110 PRO A C 1
ATOM 895 O O . PRO A 1 110 ? 18.848 -17.775 16.785 1.00 69.81 110 PRO A O 1
ATOM 898 N N . TYR A 1 111 ? 20.132 -15.991 16.367 1.00 76.62 111 TYR A N 1
ATOM 899 C CA . TYR A 1 111 ? 20.969 -16.110 17.562 1.00 76.62 111 TYR A CA 1
ATOM 900 C C . TYR A 1 111 ? 20.431 -15.314 18.759 1.00 76.62 111 TYR A C 1
ATOM 902 O O . TYR A 1 111 ? 21.023 -15.339 19.836 1.00 76.62 111 TYR A O 1
ATOM 910 N N . SER A 1 112 ? 19.314 -14.595 18.606 1.00 82.50 112 SER A N 1
ATOM 911 C CA . SER A 1 112 ? 18.703 -13.867 19.719 1.00 82.50 112 SER A CA 1
ATOM 912 C C . SER A 1 112 ? 17.912 -14.816 20.633 1.00 82.50 112 SER A C 1
ATOM 914 O O . SER A 1 112 ? 17.114 -15.607 20.127 1.00 82.50 112 SER A O 1
ATOM 916 N N . PRO A 1 113 ? 18.007 -14.698 21.973 1.00 83.00 113 PRO A N 1
ATOM 917 C CA . PRO A 1 113 ? 17.126 -15.419 22.899 1.00 83.00 113 PRO A CA 1
ATOM 918 C C . PRO A 1 113 ? 15.631 -15.208 22.601 1.00 83.00 113 PRO A C 1
ATOM 920 O O . PRO A 1 113 ? 14.823 -16.122 22.749 1.00 83.00 113 PRO A O 1
ATOM 923 N N . LEU A 1 114 ? 15.265 -14.024 22.094 1.00 84.12 114 LEU A N 1
ATOM 924 C CA . LEU A 1 114 ? 13.904 -13.720 21.644 1.00 84.12 114 LEU A CA 1
ATOM 925 C C . LEU A 1 114 ? 13.457 -14.597 20.468 1.00 84.12 114 LEU A C 1
ATOM 927 O O . LEU A 1 114 ? 12.280 -14.938 20.393 1.00 84.12 114 LEU A O 1
ATOM 931 N N . ALA A 1 115 ? 14.366 -14.984 19.568 1.00 84.31 115 ALA A N 1
ATOM 932 C CA . ALA A 1 115 ? 14.040 -15.862 18.446 1.00 84.31 115 ALA A CA 1
ATOM 933 C C . ALA A 1 115 ? 13.694 -17.276 18.927 1.00 84.31 115 ALA A C 1
ATOM 935 O O . ALA A 1 115 ? 12.718 -17.854 18.459 1.00 84.31 115 ALA A O 1
ATOM 936 N N . TRP A 1 116 ? 14.408 -17.796 19.930 1.00 84.19 116 TRP A N 1
ATOM 937 C CA . TRP A 1 116 ? 14.084 -19.081 20.561 1.00 84.19 116 TRP A CA 1
ATOM 938 C C . TRP A 1 116 ? 12.735 -19.053 21.285 1.00 84.19 116 TRP A C 1
ATOM 940 O O . TRP A 1 116 ? 11.944 -19.987 21.149 1.00 84.19 116 TRP A O 1
ATOM 950 N N . ILE A 1 117 ? 12.429 -17.958 21.989 1.00 86.62 117 ILE A N 1
ATOM 951 C CA . ILE A 1 117 ? 11.114 -17.751 22.615 1.00 86.62 117 ILE A CA 1
ATOM 952 C C . ILE A 1 117 ? 10.011 -17.706 21.547 1.00 86.62 117 ILE A C 1
ATOM 954 O O . ILE A 1 117 ? 8.987 -18.374 21.688 1.00 86.62 117 ILE A O 1
ATOM 958 N N . MET A 1 118 ? 10.215 -16.961 20.457 1.00 85.12 118 MET A N 1
ATOM 959 C CA . MET A 1 118 ? 9.248 -16.864 19.356 1.00 85.12 118 MET A CA 1
ATOM 960 C C . MET A 1 118 ? 9.057 -18.193 18.618 1.00 85.12 118 MET A C 1
ATOM 962 O O . MET A 1 118 ? 7.923 -18.535 18.271 1.00 85.12 118 MET A O 1
ATOM 966 N N . PHE A 1 119 ? 10.129 -18.967 18.441 1.00 84.88 119 PHE A N 1
ATOM 967 C CA . PHE A 1 119 ? 10.082 -20.319 17.897 1.00 84.88 119 PHE A CA 1
ATOM 968 C C .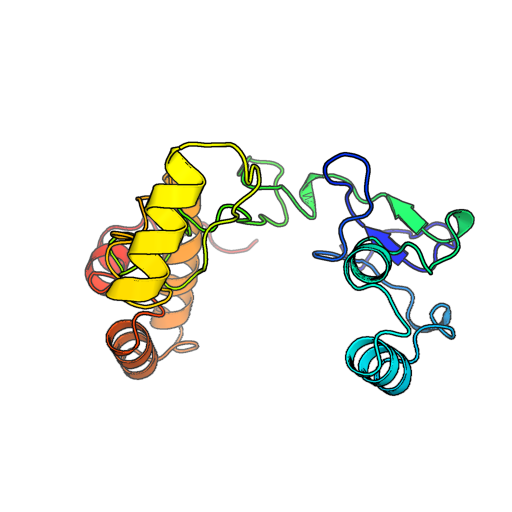 PHE A 1 119 ? 9.253 -21.249 18.791 1.00 84.88 119 PHE A C 1
ATOM 970 O O . PHE A 1 119 ? 8.337 -21.914 18.303 1.00 84.88 119 PHE A O 1
ATOM 977 N N . ALA A 1 120 ? 9.523 -21.263 20.101 1.00 87.38 120 ALA A N 1
ATOM 978 C CA . ALA A 1 120 ? 8.778 -22.070 21.064 1.00 87.38 120 ALA A CA 1
ATOM 979 C C . ALA A 1 120 ? 7.294 -21.670 21.110 1.00 87.38 120 ALA A C 1
ATOM 981 O O . ALA A 1 120 ? 6.426 -22.536 21.001 1.00 87.38 120 ALA A O 1
ATOM 982 N N . ARG A 1 121 ? 6.995 -20.361 21.166 1.00 90.75 121 ARG A N 1
ATOM 983 C CA . ARG A 1 121 ? 5.631 -19.817 21.064 1.00 90.75 121 ARG A CA 1
ATOM 984 C C . ARG A 1 121 ? 4.925 -20.341 19.814 1.00 90.75 121 ARG A C 1
ATOM 986 O O . ARG A 1 121 ? 3.826 -20.870 19.928 1.00 90.75 121 ARG A O 1
ATOM 993 N N . ARG A 1 122 ? 5.559 -20.235 18.638 1.00 87.75 122 ARG A N 1
ATOM 994 C CA . ARG A 1 122 ? 4.991 -20.713 17.367 1.00 87.75 122 ARG A CA 1
ATOM 995 C C . ARG A 1 122 ? 4.712 -22.216 17.390 1.00 87.75 122 ARG A C 1
ATOM 997 O O . ARG A 1 122 ? 3.678 -22.640 16.885 1.00 87.75 122 ARG A O 1
ATOM 1004 N N . LYS A 1 123 ? 5.623 -23.018 17.951 1.00 87.56 123 LYS A N 1
ATOM 1005 C CA . LYS A 1 123 ? 5.484 -24.481 18.010 1.00 87.56 123 LYS A CA 1
ATOM 1006 C C . LYS A 1 123 ? 4.365 -24.928 18.958 1.00 87.56 123 LYS A C 1
ATOM 1008 O O . LYS A 1 123 ? 3.716 -25.926 18.675 1.00 87.56 123 LYS A O 1
ATOM 1013 N N . LEU A 1 124 ? 4.148 -24.203 20.056 1.00 90.19 124 LEU A N 1
ATOM 1014 C CA . LEU A 1 124 ? 3.159 -24.549 21.084 1.00 90.19 124 LEU A CA 1
ATOM 1015 C C . LEU A 1 124 ? 1.768 -23.959 20.820 1.00 90.19 124 LEU A C 1
ATOM 1017 O O . LEU A 1 124 ? 0.771 -24.625 21.066 1.00 90.19 124 LEU A O 1
ATOM 1021 N N . PHE A 1 125 ? 1.694 -22.723 20.320 1.00 87.88 125 PHE A N 1
ATOM 1022 C CA . PHE A 1 125 ? 0.443 -21.959 20.196 1.00 87.88 125 PHE A CA 1
ATOM 1023 C C . PHE A 1 125 ? 0.074 -21.627 18.741 1.00 87.88 125 PHE A C 1
ATOM 1025 O O . PHE A 1 125 ? -0.862 -20.869 18.489 1.00 87.88 125 PHE A O 1
ATOM 1032 N N . GLY A 1 126 ? 0.814 -22.170 17.771 1.00 85.50 126 GLY A N 1
ATOM 1033 C CA . GLY A 1 126 ? 0.640 -21.875 16.351 1.00 85.50 126 GLY A CA 1
ATOM 1034 C C . GLY A 1 126 ? 1.245 -20.527 15.924 1.00 85.50 126 GLY A C 1
ATOM 1035 O O . GLY A 1 126 ? 1.747 -19.757 16.748 1.00 85.50 126 GLY A O 1
ATOM 1036 N N . PRO A 1 127 ? 1.216 -20.205 14.616 1.00 81.75 127 PRO A N 1
ATOM 1037 C CA . PRO A 1 127 ? 1.878 -19.017 14.062 1.00 81.75 127 PRO A CA 1
ATOM 1038 C C . PRO A 1 127 ? 1.414 -17.696 14.702 1.00 81.75 127 PRO A C 1
ATOM 1040 O O . PRO A 1 127 ? 2.245 -16.814 14.961 1.00 81.75 127 PRO A O 1
ATOM 1043 N N . TYR A 1 128 ? 0.125 -17.597 15.041 1.00 83.44 128 TYR A N 1
ATOM 1044 C CA . TYR A 1 128 ? -0.518 -16.372 15.533 1.00 83.44 128 TYR A CA 1
ATOM 1045 C C . TYR A 1 128 ? -0.766 -16.338 17.051 1.00 83.44 128 TYR A C 1
ATOM 1047 O O . TYR A 1 128 ? -1.077 -15.285 17.603 1.00 83.44 128 TYR A O 1
ATOM 1055 N N . GLY A 1 129 ? -0.586 -17.460 17.757 1.00 82.38 129 GLY A N 1
ATOM 1056 C CA . GLY A 1 129 ? -0.894 -17.549 19.185 1.00 82.38 129 GLY A CA 1
ATOM 1057 C C . GLY A 1 129 ? -0.011 -16.642 20.043 1.00 82.38 129 GLY A C 1
ATOM 1058 O O . GLY A 1 129 ? 1.205 -16.610 19.870 1.00 82.38 129 GLY A O 1
ATOM 1059 N N . LEU A 1 130 ? -0.603 -15.908 20.988 1.00 85.12 130 LEU A N 1
ATOM 1060 C CA . LEU A 1 130 ? 0.104 -14.996 21.903 1.00 85.12 130 LEU A CA 1
ATOM 1061 C C . LEU A 1 130 ? 0.890 -13.854 21.213 1.00 85.12 130 LEU A C 1
ATOM 1063 O O . LEU A 1 130 ? 1.867 -13.358 21.770 1.00 85.12 130 LEU A O 1
ATOM 1067 N N . LEU A 1 131 ? 0.491 -13.412 20.011 1.00 87.00 131 LEU A N 1
ATOM 1068 C CA . LEU A 1 131 ? 1.078 -12.217 19.372 1.00 87.00 131 LEU A CA 1
ATOM 1069 C C . LEU A 1 131 ? 0.545 -10.885 19.921 1.00 87.00 131 LEU A C 1
ATOM 1071 O O . LEU A 1 131 ? 1.133 -9.836 19.648 1.00 87.00 131 LEU A O 1
ATOM 1075 N N . GLY A 1 132 ? -0.539 -10.928 20.695 1.00 91.50 132 GLY A N 1
ATOM 1076 C CA . GLY A 1 132 ? -1.256 -9.742 21.151 1.00 91.50 132 GLY A CA 1
ATOM 1077 C C . GLY A 1 132 ? -2.103 -9.1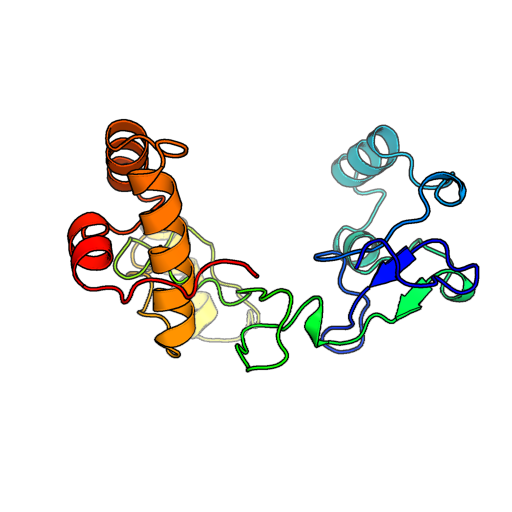27 20.038 1.00 91.50 132 GLY A C 1
ATOM 1078 O O . GLY A 1 132 ? -2.569 -9.824 19.134 1.00 91.50 132 GLY A O 1
ATOM 1079 N N . THR A 1 133 ? -2.303 -7.815 20.119 1.00 95.38 133 THR A N 1
ATOM 1080 C CA . THR A 1 133 ? -3.182 -7.061 19.223 1.00 95.38 133 THR A CA 1
ATOM 1081 C C . THR A 1 133 ? -2.432 -5.975 18.453 1.00 95.38 133 THR A C 1
ATOM 1083 O O . THR A 1 133 ? -1.319 -5.572 18.816 1.00 95.38 133 THR A O 1
ATOM 1086 N N . TYR A 1 134 ? -3.031 -5.499 17.360 1.00 96.19 134 TYR A N 1
ATOM 1087 C CA . TYR A 1 134 ? -2.564 -4.300 16.669 1.00 96.19 134 TYR A CA 1
ATOM 1088 C C . TYR A 1 134 ? -2.604 -3.101 17.612 1.00 96.19 134 TYR A C 1
ATOM 1090 O O . TYR A 1 134 ? -3.551 -2.909 18.377 1.00 96.19 134 TYR A O 1
ATOM 1098 N N . LYS A 1 135 ? -1.574 -2.264 17.519 1.00 95.56 135 LYS A N 1
ATOM 1099 C CA . LYS A 1 135 ? -1.488 -1.018 18.275 1.00 95.56 135 LYS A CA 1
ATOM 1100 C C . LYS A 1 135 ? -2.208 0.092 17.522 1.00 95.56 135 LYS A C 1
ATOM 1102 O O . LYS A 1 135 ? -2.234 0.078 16.294 1.00 95.56 135 LYS A O 1
ATOM 1107 N N . SER A 1 136 ? -2.696 1.084 18.257 1.00 94.69 136 SER A N 1
ATOM 1108 C CA . SER A 1 136 ? -3.188 2.326 17.662 1.00 94.69 136 SER A CA 1
ATOM 1109 C C . SER A 1 136 ? -2.123 2.978 16.781 1.00 94.69 136 SER A C 1
ATOM 1111 O O . SER A 1 136 ? -0.924 2.913 17.091 1.00 94.69 136 SER A O 1
ATOM 1113 N N . HIS A 1 137 ? -2.556 3.609 15.687 1.00 96.12 137 HIS A N 1
ATOM 1114 C CA . HIS A 1 137 ? -1.644 4.354 14.827 1.00 96.12 137 HIS A CA 1
ATOM 1115 C C . HIS A 1 137 ? -1.012 5.513 15.626 1.00 96.12 137 HIS A C 1
ATOM 1117 O O . HIS A 1 137 ? -1.736 6.241 16.306 1.00 96.12 137 HIS A O 1
ATOM 1123 N N . PRO A 1 138 ? 0.324 5.697 15.597 1.00 95.75 138 PRO A N 1
ATOM 1124 C CA . PRO A 1 138 ? 0.988 6.744 16.383 1.00 95.75 138 PRO A CA 1
ATOM 1125 C C . PRO A 1 138 ? 0.644 8.162 15.907 1.00 95.75 138 PRO A C 1
ATOM 1127 O O . PRO A 1 138 ? 0.683 9.105 16.690 1.00 95.75 138 PRO A O 1
ATOM 1130 N N . ASP A 1 139 ? 0.312 8.306 14.627 1.00 96.31 139 ASP A N 1
ATOM 1131 C CA . ASP A 1 139 ? -0.199 9.537 14.029 1.00 96.31 139 ASP A CA 1
ATOM 1132 C C . ASP A 1 139 ? -1.713 9.419 13.823 1.00 96.31 139 ASP A C 1
ATOM 1134 O O . ASP A 1 139 ? -2.175 8.644 12.981 1.00 96.31 139 ASP A O 1
ATOM 1138 N N . ARG A 1 140 ? -2.480 10.188 14.597 1.00 95.00 140 ARG A N 1
ATOM 1139 C CA . ARG A 1 140 ? -3.945 10.160 14.559 1.00 95.00 140 ARG A CA 1
ATOM 1140 C C . ARG A 1 140 ? -4.515 10.732 13.263 1.00 95.00 140 ARG A C 1
ATOM 1142 O O . ARG A 1 140 ? -5.623 10.361 12.899 1.00 95.00 140 ARG A O 1
ATOM 1149 N N . ASN A 1 141 ? -3.772 11.564 12.532 1.00 95.75 141 ASN A N 1
ATOM 1150 C CA . ASN A 1 141 ? -4.250 12.103 11.259 1.00 95.75 141 ASN A CA 1
ATOM 1151 C C . ASN A 1 141 ? -4.356 11.013 10.187 1.00 95.75 141 ASN A C 1
ATOM 1153 O O . ASN A 1 141 ? -5.252 11.074 9.356 1.00 95.75 141 ASN A O 1
ATOM 1157 N N . GLN A 1 142 ? -3.507 9.982 10.236 1.00 96.56 142 GLN A N 1
ATOM 1158 C CA . GLN A 1 142 ? -3.610 8.825 9.338 1.00 96.56 142 GLN A CA 1
ATOM 1159 C C . GLN A 1 142 ? -4.794 7.915 9.697 1.00 96.56 142 GLN A C 1
ATOM 1161 O O . GLN A 1 142 ? -5.449 7.391 8.799 1.00 96.56 142 GLN A O 1
ATOM 1166 N N . GLU A 1 143 ? -5.117 7.770 10.991 1.00 96.31 143 GLU A N 1
ATOM 1167 C CA . GLU A 1 143 ? -6.374 7.133 11.425 1.00 96.31 143 GLU A CA 1
ATOM 1168 C C . GLU A 1 143 ? -7.585 7.930 10.936 1.00 96.31 143 GLU A C 1
ATOM 1170 O O . GLU A 1 143 ? -8.465 7.368 10.286 1.00 96.31 143 GLU A O 1
ATOM 1175 N N . ASN A 1 144 ? -7.587 9.243 11.167 1.00 96.62 144 ASN A N 1
ATOM 1176 C CA . ASN A 1 144 ? -8.669 10.118 10.735 1.00 96.62 144 ASN A CA 1
ATOM 1177 C C . ASN A 1 144 ? -8.832 10.130 9.210 1.00 96.62 144 ASN A C 1
ATOM 1179 O O . ASN A 1 144 ? -9.957 10.128 8.734 1.00 96.62 144 ASN A O 1
ATOM 1183 N N . LEU A 1 145 ? -7.740 10.104 8.439 1.00 96.69 145 LEU A N 1
ATOM 1184 C CA . LEU A 1 145 ? -7.803 10.063 6.978 1.00 96.69 145 LEU A CA 1
ATOM 1185 C C . LEU A 1 145 ? -8.500 8.789 6.487 1.00 96.69 145 LEU A C 1
ATOM 1187 O O . LEU A 1 145 ? -9.418 8.873 5.679 1.00 96.69 145 LEU A O 1
ATOM 1191 N N . PHE A 1 146 ? -8.103 7.618 6.997 1.00 97.19 146 PHE A N 1
ATOM 1192 C CA . PHE A 1 146 ? -8.746 6.359 6.616 1.00 97.19 146 PHE A CA 1
ATOM 1193 C C . PHE A 1 146 ? -10.233 6.347 6.990 1.00 97.19 146 PHE A C 1
ATOM 1195 O O . PHE A 1 146 ? -11.076 6.041 6.151 1.00 97.19 146 PHE A O 1
ATOM 1202 N N . PHE A 1 147 ? -10.564 6.681 8.242 1.00 98.00 147 PHE A N 1
ATOM 1203 C CA . PHE A 1 147 ? -11.952 6.627 8.704 1.00 98.00 147 PHE A CA 1
ATOM 1204 C C . PHE A 1 147 ? -12.818 7.737 8.115 1.00 98.00 147 PHE A C 1
ATOM 1206 O O . PHE A 1 147 ? -13.999 7.508 7.906 1.00 98.00 147 PHE A O 1
ATOM 1213 N N . GLY A 1 148 ? -12.247 8.892 7.777 1.00 97.31 148 GLY A N 1
ATOM 1214 C CA . GLY A 1 148 ? -12.940 9.936 7.030 1.00 97.31 148 GLY A CA 1
ATOM 1215 C C . GLY A 1 148 ? -13.314 9.478 5.616 1.00 97.31 148 GLY A C 1
ATOM 1216 O O . GLY A 1 148 ? -14.451 9.673 5.199 1.00 97.31 148 GLY A O 1
ATOM 1217 N N . LEU A 1 149 ? -12.406 8.785 4.913 1.00 96.69 149 LEU A N 1
ATOM 1218 C CA . LEU A 1 149 ? -12.702 8.189 3.601 1.00 96.69 149 LEU A CA 1
ATOM 1219 C C . LEU A 1 149 ? -13.760 7.085 3.718 1.00 96.69 149 LEU A C 1
ATOM 1221 O O . LEU A 1 149 ? -14.676 7.005 2.905 1.00 96.69 149 LEU A O 1
ATOM 1225 N N . LEU A 1 150 ? -13.653 6.234 4.743 1.00 97.75 150 LEU A N 1
ATOM 1226 C CA . LEU A 1 150 ? -14.647 5.193 4.997 1.00 97.75 150 LEU A CA 1
ATOM 1227 C C . LEU A 1 150 ? -16.021 5.792 5.327 1.00 97.75 150 LEU A C 1
ATOM 1229 O O . LEU A 1 150 ? -17.024 5.275 4.844 1.00 97.75 150 LEU A O 1
ATOM 1233 N N . LYS A 1 151 ? -16.067 6.880 6.105 1.00 97.62 151 LYS A N 1
ATOM 1234 C CA . LYS A 1 151 ? -17.296 7.610 6.436 1.00 97.62 151 LYS A CA 1
ATOM 1235 C C . LYS A 1 151 ? -17.987 8.100 5.171 1.00 97.62 151 LYS A C 1
ATOM 1237 O O . LYS A 1 151 ? -19.144 7.758 4.959 1.00 97.62 151 LYS A O 1
ATOM 1242 N N . GLU A 1 152 ? -17.256 8.792 4.299 1.00 96.19 152 GLU A N 1
ATOM 1243 C CA . GLU A 1 152 ? -17.780 9.270 3.015 1.00 96.19 152 GLU A CA 1
ATOM 1244 C C . GLU A 1 152 ? -18.332 8.115 2.162 1.00 96.19 152 GLU A C 1
ATOM 1246 O O . GLU A 1 152 ? -19.437 8.203 1.629 1.00 96.19 152 GLU A O 1
ATOM 1251 N N . CYS A 1 153 ? -17.600 6.999 2.080 1.00 96.69 153 CYS A N 1
ATOM 1252 C CA . CYS A 1 153 ? -18.031 5.804 1.353 1.00 96.69 153 CYS A CA 1
ATOM 1253 C C . CYS A 1 153 ? -19.305 5.162 1.923 1.00 96.69 153 CYS A C 1
ATOM 1255 O O . CYS A 1 153 ? -20.079 4.578 1.166 1.00 96.69 153 CYS A O 1
ATOM 1257 N N . VAL A 1 154 ? -19.517 5.221 3.239 1.00 97.19 154 VAL A N 1
ATOM 1258 C CA . VAL A 1 154 ? -20.747 4.723 3.871 1.00 97.19 154 VAL A CA 1
ATOM 1259 C C . VAL A 1 154 ? -21.904 5.684 3.609 1.00 97.19 154 VAL A C 1
ATOM 1261 O O . VAL A 1 154 ? -22.975 5.255 3.187 1.00 97.19 154 VAL A O 1
ATOM 1264 N N . GLU A 1 155 ? -21.679 6.986 3.778 1.00 95.50 155 GLU A N 1
ATOM 1265 C CA . GLU A 1 155 ? -22.687 8.031 3.566 1.00 95.50 155 GLU A CA 1
ATOM 1266 C C . GLU A 1 155 ? -23.183 8.095 2.116 1.00 95.50 155 GLU A C 1
ATOM 1268 O O . GLU A 1 155 ? -24.371 8.308 1.874 1.00 95.50 155 GLU A O 1
ATOM 1273 N N . ASN A 1 156 ? -22.293 7.882 1.143 1.00 95.50 156 ASN A N 1
ATOM 1274 C CA . ASN A 1 156 ? -22.648 7.874 -0.277 1.00 95.50 156 ASN A CA 1
ATOM 1275 C C . ASN A 1 156 ? -23.117 6.498 -0.794 1.00 95.50 156 ASN A C 1
ATOM 1277 O O . ASN A 1 156 ? -23.463 6.371 -1.969 1.00 95.50 156 ASN A O 1
ATOM 1281 N N . GLY A 1 157 ? -23.137 5.472 0.064 1.00 96.88 157 GLY A N 1
ATOM 1282 C CA . GLY A 1 157 ? -23.601 4.124 -0.269 1.00 96.88 157 GLY A CA 1
ATOM 1283 C C . GLY A 1 157 ? -22.625 3.264 -1.082 1.00 96.88 157 GLY A C 1
ATOM 1284 O O . GLY A 1 157 ? -22.993 2.156 -1.468 1.00 96.88 157 GLY A O 1
ATOM 1285 N N . THR A 1 158 ? -21.387 3.715 -1.327 1.00 97.44 158 THR A N 1
ATOM 1286 C CA . THR A 1 158 ? -20.333 2.892 -1.961 1.00 97.44 158 THR A CA 1
ATOM 1287 C 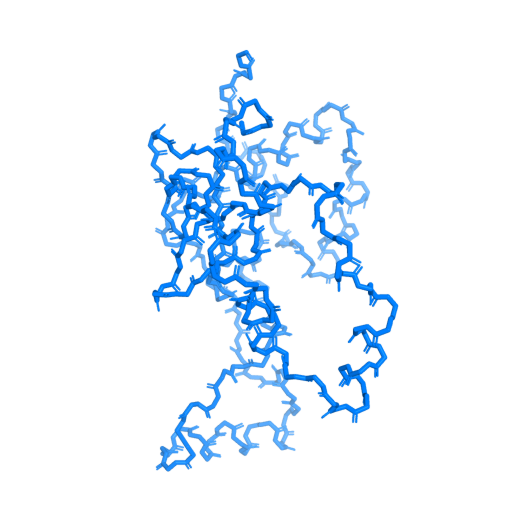C . THR A 1 158 ? -19.985 1.677 -1.098 1.00 97.44 158 THR A C 1
ATOM 1289 O O . THR A 1 158 ? -19.710 0.595 -1.617 1.00 97.44 158 THR A O 1
ATOM 1292 N N . ILE A 1 159 ? -20.015 1.846 0.226 1.00 97.75 159 ILE A N 1
ATOM 1293 C CA . ILE A 1 159 ? -19.854 0.781 1.214 1.00 97.75 159 ILE A CA 1
ATOM 1294 C C . ILE A 1 159 ? -21.136 0.696 2.036 1.00 97.75 159 ILE A C 1
ATOM 1296 O O . ILE A 1 159 ? -21.475 1.604 2.784 1.00 97.75 159 ILE A O 1
ATOM 1300 N N . THR A 1 160 ? -21.852 -0.419 1.931 1.00 98.19 160 THR A N 1
ATOM 1301 C CA . THR A 1 160 ? -23.038 -0.660 2.764 1.00 98.19 160 THR A CA 1
ATOM 1302 C C . THR A 1 160 ? -22.644 -0.907 4.220 1.00 98.19 160 THR A C 1
ATOM 1304 O O . THR A 1 160 ? -21.595 -1.505 4.475 1.00 98.19 160 THR A O 1
ATOM 1307 N N . GLU A 1 161 ? -23.524 -0.581 5.169 1.00 97.81 161 GLU A N 1
ATOM 1308 C CA . GLU A 1 161 ? -23.318 -0.959 6.572 1.00 97.81 161 GLU A CA 1
ATOM 1309 C C . GLU A 1 161 ? -23.119 -2.465 6.766 1.00 97.81 161 GLU A C 1
ATOM 1311 O O . GLU A 1 161 ? -22.310 -2.861 7.599 1.00 97.81 161 GLU A O 1
ATOM 1316 N N . ASP A 1 162 ? -23.834 -3.305 6.014 1.00 98.38 162 ASP A N 1
ATOM 1317 C CA . ASP A 1 162 ? -23.738 -4.763 6.148 1.00 98.38 162 ASP A CA 1
ATOM 1318 C C . ASP A 1 162 ? -22.355 -5.277 5.739 1.00 98.38 162 ASP A C 1
ATOM 1320 O O . ASP A 1 162 ? -21.768 -6.087 6.452 1.00 98.38 162 ASP A O 1
ATOM 1324 N N . LEU A 1 163 ? -21.780 -4.735 4.658 1.00 98.31 163 LEU A N 1
ATOM 1325 C CA . LEU A 1 163 ? -20.389 -4.998 4.276 1.00 98.31 163 LEU A CA 1
ATOM 1326 C C . LEU A 1 163 ? -19.407 -4.567 5.374 1.00 98.31 163 LEU A C 1
ATOM 1328 O O . LEU A 1 163 ? -18.452 -5.287 5.658 1.00 98.31 163 LEU A O 1
ATOM 1332 N N . LEU A 1 164 ? -19.628 -3.411 6.010 1.00 98.38 164 LEU A N 1
ATOM 1333 C CA . LEU A 1 164 ? -18.769 -2.964 7.106 1.00 98.38 164 LEU A CA 1
ATOM 1334 C C . LEU A 1 164 ? -18.915 -3.866 8.342 1.00 98.38 164 LEU A C 1
ATOM 1336 O O . LEU A 1 164 ? -17.907 -4.247 8.934 1.00 98.38 164 LEU A O 1
ATOM 1340 N N . LYS A 1 165 ? -20.140 -4.275 8.695 1.00 98.56 165 LYS A N 1
ATOM 1341 C CA . LYS A 1 165 ? -20.411 -5.232 9.781 1.00 98.56 165 LYS A CA 1
ATOM 1342 C C . LYS A 1 165 ? -19.737 -6.578 9.513 1.00 98.56 165 LYS A C 1
ATOM 1344 O O . LYS A 1 165 ? -19.106 -7.114 10.421 1.00 98.56 165 LYS A O 1
ATOM 1349 N N . ASP A 1 166 ? -19.806 -7.095 8.288 1.00 98.50 166 ASP A N 1
ATOM 1350 C CA . ASP A 1 166 ? -19.111 -8.325 7.890 1.00 98.50 166 ASP A CA 1
ATOM 1351 C C . ASP A 1 166 ? -17.582 -8.165 7.974 1.00 98.50 166 ASP A C 1
ATOM 1353 O O . ASP A 1 166 ? -16.891 -8.996 8.567 1.00 98.50 166 ASP A O 1
ATOM 1357 N N . ALA A 1 167 ? -17.034 -7.046 7.491 1.00 98.19 167 ALA A N 1
ATOM 1358 C CA . ALA A 1 167 ? -15.607 -6.751 7.609 1.00 98.19 167 ALA A CA 1
ATOM 1359 C C . ALA A 1 167 ? -15.143 -6.661 9.075 1.00 98.19 167 ALA A C 1
ATOM 1361 O O . ALA A 1 167 ? -14.032 -7.091 9.400 1.00 98.19 167 ALA A O 1
ATOM 1362 N N . MET A 1 168 ? -15.983 -6.133 9.969 1.00 98.38 168 MET A N 1
ATOM 1363 C CA . MET A 1 168 ? -15.731 -6.137 11.410 1.00 98.38 168 MET A CA 1
ATOM 1364 C C . MET A 1 168 ? -15.768 -7.562 11.965 1.00 98.38 168 MET A C 1
ATOM 1366 O O . MET A 1 168 ? -14.804 -7.979 12.595 1.00 98.38 168 MET A O 1
ATOM 1370 N N . GLN A 1 169 ? -16.813 -8.345 11.678 1.00 98.06 169 GLN A N 1
ATOM 1371 C CA . GLN A 1 169 ? -16.943 -9.737 12.137 1.00 98.06 169 GLN A CA 1
ATOM 1372 C C . GLN A 1 169 ? -15.748 -10.613 11.725 1.00 98.06 169 GLN A C 1
ATOM 1374 O O . GLN A 1 169 ? -15.313 -11.475 12.491 1.00 98.06 169 GLN A O 1
ATOM 1379 N N . ASN A 1 170 ? -15.177 -10.359 10.546 1.00 97.81 170 ASN A N 1
ATOM 1380 C CA . ASN A 1 170 ? -14.020 -11.080 10.019 1.00 97.81 170 ASN A CA 1
ATOM 1381 C C . ASN A 1 170 ? -12.655 -10.517 10.474 1.00 97.81 170 ASN A C 1
ATOM 1383 O O . ASN A 1 170 ? -11.616 -10.990 10.014 1.00 97.81 170 ASN A O 1
ATOM 1387 N N . ASN A 1 171 ? -12.611 -9.544 11.394 1.00 97.44 171 ASN A N 1
ATOM 1388 C CA . ASN A 1 171 ? -11.384 -8.860 11.834 1.00 97.44 171 ASN A CA 1
ATOM 1389 C C . ASN A 1 171 ? -10.600 -8.195 10.679 1.00 97.44 171 ASN A C 1
ATOM 1391 O O . ASN A 1 171 ? -9.367 -8.098 10.709 1.00 97.44 171 ASN A O 1
ATOM 1395 N N . PHE A 1 172 ? -11.283 -7.730 9.634 1.00 97.00 172 PHE A N 1
ATOM 1396 C CA . PHE A 1 172 ? -10.651 -6.926 8.586 1.00 97.00 172 PHE A CA 1
ATOM 1397 C C . PHE A 1 172 ? -10.557 -5.461 9.001 1.00 97.00 172 PHE A C 1
ATOM 1399 O O . PHE A 1 172 ? -9.550 -4.812 8.709 1.00 97.00 172 PHE A O 1
ATOM 1406 N N . VAL A 1 173 ? -11.558 -4.978 9.740 1.00 97.69 173 VAL A N 1
ATOM 1407 C CA . VAL A 1 173 ? -11.626 -3.639 10.336 1.00 97.69 173 VAL A CA 1
ATOM 1408 C C . VAL A 1 173 ? -11.946 -3.772 11.829 1.00 97.69 173 VAL A C 1
ATOM 1410 O O . VAL A 1 173 ? -12.615 -4.712 12.249 1.00 97.69 173 VAL A O 1
ATOM 1413 N N . ARG A 1 174 ? -11.415 -2.864 12.653 1.00 97.94 174 ARG A N 1
ATOM 1414 C CA . ARG A 1 174 ? -11.638 -2.812 14.106 1.00 97.94 174 ARG A CA 1
ATOM 1415 C C . ARG A 1 174 ? -13.128 -2.848 14.471 1.00 97.94 174 ARG A C 1
ATOM 1417 O O . ARG A 1 174 ? -13.950 -2.246 13.791 1.00 97.94 174 ARG A O 1
ATOM 1424 N N . HIS A 1 175 ? -13.464 -3.527 15.567 1.00 98.25 175 HIS A N 1
ATOM 1425 C CA . HIS A 1 175 ? -14.858 -3.743 15.980 1.00 98.25 175 HIS A CA 1
ATOM 1426 C C . HIS A 1 175 ? -15.573 -2.495 16.511 1.00 98.25 175 HIS A C 1
ATOM 1428 O O . HIS A 1 175 ? -16.782 -2.544 16.681 1.00 98.25 175 HIS A O 1
ATOM 1434 N N . ASP A 1 176 ? -14.856 -1.399 16.753 1.00 97.75 176 ASP A N 1
ATOM 1435 C CA . ASP A 1 176 ? -15.428 -0.095 17.099 1.00 97.75 176 ASP A CA 1
ATOM 1436 C C . ASP A 1 176 ? -15.486 0.856 15.885 1.00 97.75 176 ASP A C 1
ATOM 1438 O O . ASP A 1 176 ? -15.378 2.073 16.028 1.00 97.75 176 ASP A O 1
ATOM 1442 N N . ALA A 1 177 ? -15.542 0.313 14.658 1.00 98.06 177 ALA A N 1
ATOM 1443 C CA . ALA A 1 177 ? -15.496 1.113 13.435 1.00 98.06 177 ALA A CA 1
ATOM 1444 C C . ALA A 1 177 ? -16.608 2.165 13.384 1.00 98.06 177 ALA A C 1
ATOM 1446 O O . ALA A 1 177 ? -16.303 3.314 13.085 1.00 98.06 177 ALA A O 1
ATOM 1447 N N . PHE A 1 178 ? -17.857 1.809 13.704 1.00 98.31 178 PHE A N 1
ATOM 1448 C CA . PHE A 1 178 ? -18.983 2.751 13.678 1.00 98.31 178 PHE A CA 1
ATOM 1449 C C . PHE A 1 178 ? -18.791 3.898 14.678 1.00 98.31 178 PHE A C 1
ATOM 1451 O O . PHE A 1 178 ? -18.953 5.058 14.312 1.00 98.31 178 PHE A O 1
ATOM 1458 N N . GLU A 1 179 ? -18.308 3.613 15.888 1.00 98.06 179 GLU A N 1
ATOM 1459 C CA . GLU A 1 179 ? -17.968 4.633 16.884 1.00 98.06 179 GLU A CA 1
ATOM 1460 C C . GLU A 1 179 ? -16.807 5.527 16.412 1.00 98.06 179 GLU A C 1
ATOM 1462 O O . GLU A 1 179 ? -16.739 6.717 16.737 1.00 98.06 179 GLU A O 1
ATOM 1467 N N . VAL A 1 180 ? -15.866 4.977 15.631 1.00 97.44 180 VAL A N 1
ATOM 1468 C CA . VAL A 1 180 ? -14.813 5.778 14.993 1.00 97.44 180 VAL A CA 1
ATOM 1469 C C . VAL A 1 180 ? -15.381 6.662 13.874 1.00 97.44 180 VAL A C 1
ATOM 1471 O O . VAL A 1 180 ? -14.944 7.805 13.747 1.00 97.44 180 VAL A O 1
ATOM 1474 N N . LEU A 1 181 ? -16.357 6.186 13.097 1.00 97.88 181 LEU A N 1
ATOM 1475 C CA . LEU A 1 181 ? -17.020 6.984 12.057 1.00 97.88 181 LEU A CA 1
ATOM 1476 C C . LEU A 1 181 ? -17.827 8.150 12.647 1.00 97.88 181 LEU A C 1
ATOM 1478 O O . LEU A 1 181 ? -17.818 9.244 12.090 1.00 97.88 181 LEU A O 1
ATOM 1482 N N . GLU A 1 182 ? -18.468 7.959 13.801 1.00 97.06 182 GLU A N 1
ATOM 1483 C CA . GLU A 1 182 ? -19.209 9.028 14.486 1.00 97.06 182 GLU A CA 1
ATOM 1484 C C . GLU A 1 182 ? -18.291 10.148 15.001 1.00 97.06 182 GLU A C 1
ATOM 1486 O O . GLU A 1 182 ? -18.657 11.323 14.974 1.00 97.06 182 GLU A O 1
ATOM 1491 N N . ARG A 1 183 ? -17.085 9.800 15.472 1.00 96.12 183 ARG A N 1
ATOM 1492 C CA . ARG A 1 183 ? -16.147 10.757 16.090 1.00 96.12 183 ARG A CA 1
ATOM 1493 C C . ARG A 1 183 ? -15.164 11.401 15.110 1.00 96.12 183 ARG A C 1
ATOM 1495 O O . ARG A 1 183 ? -14.505 12.375 15.483 1.00 96.12 183 ARG A O 1
ATOM 1502 N N . VAL A 1 184 ? -14.937 10.795 13.942 1.00 96.88 184 VAL A N 1
ATOM 1503 C CA . VAL A 1 184 ? -13.924 11.278 12.996 1.00 96.88 184 VAL A CA 1
ATOM 1504 C C . VAL A 1 184 ? -14.402 12.586 12.356 1.00 96.88 184 VAL A C 1
ATOM 1506 O O . VAL A 1 184 ? -15.573 12.683 11.982 1.00 96.88 184 VAL A O 1
ATOM 1509 N N . PRO A 1 185 ? -13.534 13.609 12.238 1.00 94.94 185 PRO A N 1
ATOM 1510 C CA . PRO A 1 185 ? -13.880 14.820 11.507 1.00 94.94 185 PRO A CA 1
ATOM 1511 C C . PRO A 1 185 ? -14.197 14.505 10.046 1.00 94.94 185 PRO A C 1
ATOM 1513 O O . PRO A 1 185 ? -13.550 13.641 9.448 1.00 94.94 185 PRO A O 1
ATOM 1516 N N . ASP A 1 186 ? -15.134 15.249 9.466 1.00 92.94 186 ASP A N 1
ATOM 1517 C CA . ASP A 1 186 ? -15.399 15.172 8.033 1.00 92.94 186 ASP A CA 1
ATOM 1518 C C . ASP A 1 186 ? -14.152 15.578 7.250 1.00 92.94 186 ASP A C 1
ATOM 1520 O O . ASP A 1 186 ? -13.427 16.512 7.623 1.00 92.94 186 ASP A O 1
ATOM 1524 N N . LEU A 1 187 ? -13.898 14.872 6.151 1.00 91.06 187 LEU A N 1
ATOM 1525 C CA . LEU A 1 187 ? -12.840 15.269 5.240 1.00 91.06 187 LEU A CA 1
ATOM 1526 C C . LEU A 1 187 ? -13.233 16.559 4.512 1.00 91.06 187 LEU A C 1
ATOM 1528 O O . LEU A 1 187 ? -14.416 16.803 4.252 1.00 91.06 187 LEU A O 1
ATOM 1532 N N . PRO A 1 188 ? -12.251 17.403 4.154 1.00 86.19 188 PRO A N 1
ATOM 1533 C CA . PRO A 1 188 ? -12.517 18.485 3.224 1.00 86.19 188 PRO A CA 1
ATOM 1534 C C . PRO A 1 188 ? -13.069 17.892 1.926 1.00 86.19 188 PRO A C 1
ATOM 1536 O O . PRO A 1 188 ? -12.570 16.874 1.445 1.00 86.19 188 PRO A O 1
ATOM 1539 N N . LYS A 1 189 ? -14.087 18.541 1.352 1.00 76.50 189 LYS A N 1
ATOM 1540 C CA . LYS A 1 189 ? -14.626 18.135 0.051 1.00 76.50 189 LYS A CA 1
ATOM 1541 C C . LYS A 1 189 ? -13.489 18.078 -0.967 1.00 76.50 189 LYS A C 1
ATOM 1543 O O . LYS A 1 189 ? -12.676 19.003 -1.019 1.00 76.50 189 LYS A O 1
ATOM 1548 N N . ALA A 1 190 ? -13.447 17.005 -1.756 1.00 66.69 190 ALA A N 1
ATOM 1549 C CA . ALA A 1 190 ? -12.518 16.902 -2.872 1.00 66.69 190 ALA A CA 1
ATOM 1550 C C . ALA A 1 190 ? -12.680 18.135 -3.780 1.00 66.69 190 ALA A C 1
ATOM 1552 O O . ALA A 1 190 ? -13.806 18.532 -4.091 1.00 66.69 190 ALA A O 1
ATOM 1553 N N . ALA A 1 191 ? -11.553 18.770 -4.105 1.00 53.25 191 ALA A N 1
ATOM 1554 C CA . ALA A 1 191 ? -11.492 19.943 -4.974 1.00 53.25 191 ALA A CA 1
ATOM 1555 C C . ALA A 1 191 ? -11.670 19.566 -6.448 1.00 53.25 191 ALA A C 1
ATOM 1557 O O . ALA A 1 191 ? -11.221 18.458 -6.824 1.00 53.25 191 ALA A O 1
#